Protein AF-A0A7J6FTS5-F1 (afdb_monomer_lite)

Structure (mmCIF, N/CA/C/O backbone):
data_AF-A0A7J6FTS5-F1
#
_entry.id   AF-A0A7J6FTS5-F1
#
loop_
_atom_site.group_PDB
_atom_site.id
_atom_site.type_symbol
_atom_site.label_atom_id
_atom_site.label_alt_id
_atom_site.label_comp_id
_atom_site.label_asym_id
_atom_site.label_entity_id
_atom_site.label_seq_id
_atom_site.pdbx_PDB_ins_code
_atom_site.Cartn_x
_atom_site.Cartn_y
_atom_site.Cartn_z
_atom_site.occupancy
_atom_site.B_iso_or_equiv
_atom_site.auth_seq_id
_atom_site.auth_comp_id
_atom_site.auth_asym_id
_atom_site.auth_atom_id
_atom_site.pdbx_PDB_model_num
ATOM 1 N N . MET A 1 1 ? 2.251 -14.088 25.247 1.00 42.34 1 MET A N 1
ATOM 2 C CA . MET A 1 1 ? 1.883 -14.564 23.901 1.00 42.34 1 MET A CA 1
ATOM 3 C C . MET A 1 1 ? 0.507 -14.001 23.671 1.00 42.34 1 MET A C 1
ATOM 5 O O . MET A 1 1 ? -0.433 -14.510 24.275 1.00 42.34 1 MET A O 1
ATOM 9 N N . ALA A 1 2 ? 0.420 -12.916 22.907 1.00 44.25 2 ALA A N 1
ATOM 10 C CA . ALA A 1 2 ? -0.835 -12.312 22.505 1.00 44.25 2 ALA A CA 1
ATOM 11 C C . ALA A 1 2 ? -1.711 -13.379 21.876 1.00 44.25 2 ALA A C 1
ATOM 13 O O . ALA A 1 2 ? -1.239 -14.217 21.103 1.00 44.25 2 ALA A O 1
ATOM 14 N N . ASP A 1 3 ? -2.988 -13.330 22.223 1.00 44.94 3 ASP A N 1
ATOM 15 C CA . ASP A 1 3 ? -4.001 -14.116 21.556 1.00 44.94 3 ASP A CA 1
ATOM 16 C C . ASP A 1 3 ? -4.023 -13.734 20.061 1.00 44.94 3 ASP A C 1
ATOM 18 O O . ASP 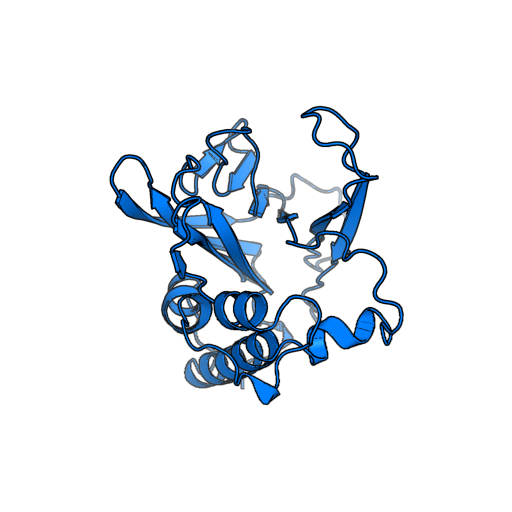A 1 3 ? -4.286 -12.569 19.737 1.00 44.94 3 ASP A O 1
ATOM 22 N N . PRO A 1 4 ? -3.759 -14.677 19.135 1.00 44.53 4 PRO A N 1
ATOM 23 C CA . PRO A 1 4 ? -3.841 -14.429 17.699 1.00 44.53 4 PRO A CA 1
ATOM 24 C C . PRO A 1 4 ? -5.199 -13.869 17.242 1.00 44.53 4 PRO A C 1
ATOM 26 O O . PRO A 1 4 ? -5.258 -13.258 16.177 1.00 44.53 4 PRO A O 1
ATOM 29 N N . SER A 1 5 ? -6.269 -14.041 18.034 1.00 44.97 5 SER A N 1
ATOM 30 C CA . SER A 1 5 ? -7.604 -13.469 17.786 1.00 44.97 5 SER A CA 1
ATOM 31 C C . SER A 1 5 ? -7.651 -11.935 17.896 1.00 44.97 5 SER A C 1
ATOM 33 O O . SER A 1 5 ? -8.562 -11.296 17.373 1.00 44.97 5 SER A O 1
ATOM 35 N N . THR A 1 6 ? -6.644 -11.325 18.531 1.00 53.41 6 THR A N 1
ATOM 36 C CA . THR A 1 6 ? -6.552 -9.872 18.762 1.00 53.41 6 THR A CA 1
ATOM 37 C C . THR A 1 6 ? -5.638 -9.144 17.778 1.00 53.41 6 THR A C 1
ATOM 39 O O . THR A 1 6 ? -5.539 -7.915 17.824 1.00 53.41 6 THR A O 1
ATOM 42 N N . LEU A 1 7 ? -4.980 -9.877 16.870 1.00 59.09 7 LEU A N 1
ATOM 43 C CA . LEU A 1 7 ? -4.100 -9.277 15.872 1.00 59.09 7 LEU A CA 1
ATOM 44 C C . LEU A 1 7 ? -4.920 -8.422 14.893 1.00 59.09 7 LEU A C 1
ATOM 46 O O . LEU A 1 7 ? -5.850 -8.934 14.260 1.00 59.09 7 LEU A O 1
ATOM 50 N N . PRO A 1 8 ? -4.585 -7.130 14.739 1.00 70.75 8 PRO A N 1
ATOM 51 C CA . PRO A 1 8 ? -5.276 -6.274 13.792 1.00 70.75 8 PRO A CA 1
ATOM 52 C C . PRO A 1 8 ? -5.096 -6.800 12.366 1.00 70.75 8 PRO A C 1
ATOM 54 O O . PRO A 1 8 ? -4.046 -7.330 11.992 1.00 70.75 8 PRO A O 1
ATOM 57 N N . PHE A 1 9 ? -6.127 -6.623 11.545 1.00 83.56 9 PHE A N 1
ATOM 58 C CA . PHE A 1 9 ? -6.002 -6.837 10.111 1.00 83.56 9 PHE A CA 1
ATOM 59 C C . PHE A 1 9 ? -5.056 -5.776 9.547 1.00 83.56 9 PHE A C 1
ATOM 61 O O . PHE A 1 9 ? -5.325 -4.585 9.691 1.00 83.56 9 PHE A O 1
ATOM 68 N N . PHE A 1 10 ? -3.984 -6.205 8.882 1.00 85.06 10 PHE A N 1
ATOM 69 C CA . PHE A 1 10 ? -3.090 -5.317 8.146 1.00 85.06 10 PHE A CA 1
ATOM 70 C C . PHE A 1 10 ? -3.238 -5.521 6.643 1.00 85.06 10 PHE A C 1
ATOM 72 O O . PHE A 1 10 ? -3.190 -6.646 6.144 1.00 85.06 10 PHE A O 1
ATOM 79 N N . LEU A 1 11 ? -3.324 -4.413 5.915 1.00 90.19 11 LEU A N 1
ATOM 80 C CA . LEU A 1 11 ? -3.162 -4.374 4.473 1.00 90.19 11 LEU A CA 1
ATOM 81 C C . LEU A 1 11 ? -2.015 -3.432 4.126 1.00 90.19 11 LEU A C 1
ATOM 83 O O . LEU A 1 11 ? -2.041 -2.249 4.464 1.00 90.19 11 LEU A O 1
ATOM 87 N N . LEU A 1 12 ? -1.012 -3.981 3.447 1.00 91.25 12 LEU A N 1
ATOM 88 C CA . LEU A 1 12 ? 0.168 -3.258 2.992 1.00 91.25 12 LEU A CA 1
ATOM 89 C C . LEU A 1 12 ? 0.135 -3.175 1.471 1.00 91.25 12 LEU A C 1
ATOM 91 O O . LEU A 1 12 ? -0.089 -4.188 0.804 1.00 91.25 12 LEU A O 1
ATOM 95 N N . LEU A 1 13 ? 0.358 -1.986 0.917 1.00 93.00 13 LEU A N 1
ATOM 96 C CA . LEU A 1 13 ? 0.318 -1.791 -0.527 1.00 93.00 13 LEU A CA 1
ATOM 97 C C . LEU A 1 13 ? 1.351 -0.763 -0.977 1.00 93.00 13 LEU A C 1
ATOM 99 O O . LEU A 1 13 ? 1.328 0.382 -0.535 1.00 93.00 13 LEU A O 1
ATOM 103 N N . ASN A 1 14 ? 2.195 -1.174 -1.923 1.00 92.56 14 ASN A N 1
ATOM 104 C CA . ASN A 1 14 ? 2.998 -0.259 -2.722 1.00 92.56 14 ASN A CA 1
ATOM 105 C C . ASN A 1 14 ? 2.300 -0.016 -4.059 1.00 92.56 14 ASN A C 1
ATOM 107 O O . ASN A 1 14 ? 1.985 -0.958 -4.792 1.00 92.56 14 ASN A O 1
ATOM 111 N N . ARG A 1 15 ? 2.077 1.255 -4.389 1.00 93.44 15 ARG A N 1
ATOM 112 C CA . ARG A 1 15 ? 1.697 1.680 -5.733 1.00 93.44 15 ARG A CA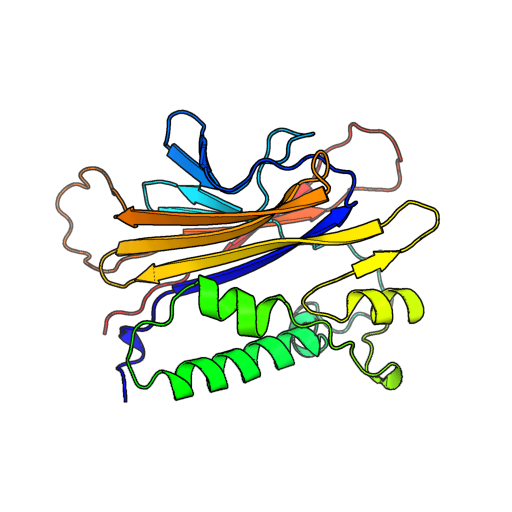 1
ATOM 113 C C . ARG A 1 15 ? 2.954 2.014 -6.519 1.00 93.44 15 ARG A C 1
ATOM 115 O O . ARG A 1 15 ? 3.541 3.078 -6.321 1.00 93.44 15 ARG A O 1
ATOM 122 N N . ASP A 1 16 ? 3.304 1.135 -7.447 1.00 90.56 16 ASP A N 1
ATOM 123 C CA . ASP A 1 16 ? 4.370 1.375 -8.417 1.00 90.56 16 ASP A CA 1
ATOM 124 C C . ASP A 1 16 ? 3.817 2.089 -9.655 1.00 90.56 16 ASP A C 1
ATOM 126 O O . ASP A 1 16 ? 2.862 1.612 -10.270 1.00 90.56 16 ASP A O 1
ATOM 130 N N . GLU A 1 17 ? 4.400 3.232 -10.012 1.00 91.19 17 GLU A N 1
ATOM 131 C CA . GLU A 1 17 ? 3.964 4.078 -11.125 1.00 91.19 17 GLU A CA 1
ATOM 132 C C . GLU A 1 17 ? 5.079 5.057 -11.548 1.00 91.19 17 GLU A C 1
ATOM 134 O O . GLU A 1 17 ? 6.087 5.228 -10.858 1.00 91.19 17 GLU A O 1
ATOM 139 N N . TYR A 1 18 ? 4.917 5.734 -12.683 1.00 91.62 18 TYR A N 1
ATOM 140 C CA . TYR A 1 18 ? 5.802 6.828 -13.077 1.00 91.62 18 TYR A CA 1
ATOM 141 C C . TYR A 1 18 ? 5.822 7.971 -12.047 1.00 91.62 18 TYR A C 1
ATOM 143 O O . TYR A 1 18 ? 4.787 8.485 -11.608 1.00 91.62 18 TYR A O 1
ATOM 151 N N . HIS A 1 19 ? 7.028 8.442 -11.722 1.00 92.19 19 HIS A N 1
ATOM 152 C CA . HIS A 1 19 ? 7.262 9.565 -10.807 1.00 92.19 19 HIS A CA 1
ATOM 153 C C . HIS A 1 19 ? 6.772 10.909 -11.358 1.00 92.19 19 HIS A C 1
ATOM 155 O O . HIS A 1 19 ? 6.731 11.886 -10.622 1.00 92.19 19 HIS A O 1
ATOM 161 N N . THR A 1 20 ? 6.340 10.974 -12.611 1.00 92.81 20 THR A N 1
ATOM 162 C CA . THR A 1 20 ? 5.697 12.158 -13.189 1.00 92.81 20 THR A CA 1
ATOM 163 C C . THR A 1 20 ? 4.179 12.159 -13.026 1.00 92.81 20 THR A C 1
ATOM 165 O O . THR A 1 20 ? 3.560 13.193 -13.249 1.00 92.81 20 THR A O 1
ATOM 168 N N . ARG A 1 21 ? 3.549 11.032 -12.656 1.00 93.19 21 ARG A N 1
ATOM 169 C CA . ARG A 1 21 ? 2.086 10.951 -12.558 1.00 93.19 21 ARG A CA 1
ATOM 170 C C . ARG A 1 21 ? 1.579 11.681 -11.306 1.00 93.19 21 ARG A C 1
ATOM 172 O O . ARG A 1 21 ? 1.861 11.191 -10.217 1.00 93.19 21 ARG A O 1
ATOM 179 N N . PRO A 1 22 ? 0.780 12.756 -11.418 1.00 93.38 22 PRO A N 1
ATOM 180 C CA . PRO A 1 22 ? 0.309 13.516 -10.260 1.00 93.38 22 PRO A CA 1
ATOM 181 C C . PRO A 1 22 ? -0.403 12.643 -9.222 1.00 93.38 22 PRO A C 1
ATOM 183 O O . PRO A 1 22 ? -1.088 11.673 -9.556 1.00 93.38 22 PRO A O 1
ATOM 186 N N . THR A 1 23 ? -0.210 12.945 -7.941 1.00 92.94 23 THR A N 1
ATOM 187 C CA . THR A 1 23 ? -0.771 12.170 -6.828 1.00 92.94 23 THR A CA 1
ATOM 188 C C . THR A 1 23 ? -1.091 13.100 -5.671 1.00 92.94 23 THR A C 1
ATOM 190 O O . THR A 1 23 ? -0.211 13.811 -5.199 1.00 92.94 23 THR A O 1
ATOM 193 N N . GLU A 1 24 ? -2.337 13.070 -5.213 1.00 95.31 24 GLU A N 1
ATOM 194 C CA . GLU A 1 24 ? -2.767 13.766 -4.005 1.00 95.31 24 GLU A CA 1
ATOM 195 C C . GLU A 1 24 ? -2.601 12.821 -2.796 1.00 95.31 24 GLU A C 1
ATOM 197 O O . GLU A 1 24 ? -2.914 11.625 -2.911 1.00 95.31 24 GLU A O 1
ATOM 202 N N . PRO A 1 25 ? -2.108 13.323 -1.648 1.00 96.62 25 PRO A N 1
ATOM 203 C CA . PRO A 1 25 ? -1.858 12.504 -0.466 1.00 96.62 25 PRO A CA 1
ATOM 204 C C . PRO A 1 25 ? -3.160 12.013 0.179 1.00 96.62 25 PRO A C 1
ATOM 206 O O . PRO A 1 25 ? -4.230 12.581 -0.036 1.00 96.62 25 PRO A O 1
ATOM 209 N N . LEU A 1 26 ? -3.047 10.988 1.027 1.00 97.94 26 LEU A N 1
ATOM 210 C CA . LEU A 1 26 ? -4.131 10.458 1.853 1.00 97.94 26 LEU A CA 1
ATOM 211 C C . LEU A 1 26 ? -4.982 11.554 2.514 1.00 97.94 26 LEU A C 1
ATOM 213 O O . LEU A 1 26 ? -4.514 12.304 3.377 1.00 97.94 26 LEU A O 1
ATOM 217 N N . ALA A 1 27 ? -6.259 11.585 2.143 1.00 97.75 27 ALA A N 1
ATOM 218 C CA . ALA A 1 27 ? -7.260 12.490 2.687 1.00 97.75 27 ALA A CA 1
ATOM 219 C C . ALA A 1 27 ? -8.660 11.870 2.588 1.00 97.75 27 ALA A C 1
ATOM 221 O O . ALA A 1 27 ? -8.865 10.870 1.895 1.00 97.75 27 ALA A O 1
ATOM 222 N N . TRP A 1 28 ? -9.621 12.481 3.279 1.00 97.56 28 TRP A N 1
ATOM 223 C CA . TRP A 1 28 ? -11.039 12.228 3.050 1.00 97.56 28 TRP A CA 1
ATOM 224 C C . TRP A 1 28 ? -11.502 12.987 1.804 1.00 97.56 28 TRP A C 1
ATOM 226 O O . TRP A 1 28 ? -11.181 14.161 1.626 1.00 97.56 28 TRP A O 1
ATOM 236 N N . TRP A 1 29 ? -12.244 12.312 0.933 1.00 94.81 29 TRP A N 1
ATOM 237 C CA . TRP A 1 29 ? -12.850 12.903 -0.257 1.00 94.81 29 TRP A CA 1
ATOM 238 C C . TRP A 1 29 ? -14.179 12.210 -0.578 1.00 94.81 29 TRP A C 1
ATOM 240 O O . TRP A 1 29 ? -14.598 11.286 0.121 1.00 94.81 29 TRP A O 1
ATOM 250 N N . ASN A 1 30 ? -14.880 12.703 -1.607 1.00 91.38 30 ASN A N 1
ATOM 251 C CA . ASN A 1 30 ? -16.234 12.262 -1.959 1.00 91.38 30 ASN A CA 1
ATOM 252 C C . ASN A 1 30 ? -17.217 12.389 -0.773 1.00 91.38 30 ASN A C 1
ATOM 254 O O . ASN A 1 30 ? -17.804 11.406 -0.337 1.00 91.38 30 ASN A O 1
ATOM 258 N N . GLY A 1 31 ? -17.348 13.598 -0.213 1.00 90.56 31 GLY A N 1
ATOM 259 C CA . GLY A 1 31 ? -18.260 13.858 0.912 1.00 90.56 31 GLY A CA 1
ATOM 260 C C . GLY A 1 31 ? -17.826 13.228 2.241 1.00 90.56 31 GLY A C 1
ATOM 261 O O . GLY A 1 31 ? -18.678 12.845 3.032 1.00 90.56 31 GLY A O 1
ATOM 262 N N . ASP A 1 32 ? -16.516 13.100 2.473 1.00 90.88 32 ASP A N 1
ATOM 263 C CA . ASP A 1 32 ? -15.913 12.475 3.663 1.00 90.88 32 ASP A CA 1
ATOM 264 C C . ASP A 1 32 ? -16.255 10.991 3.881 1.00 90.88 32 ASP A C 1
ATOM 266 O O . ASP A 1 32 ? -16.120 10.456 4.991 1.00 90.88 32 ASP A O 1
ATOM 270 N N . GLU A 1 33 ? -16.652 10.308 2.807 1.00 91.69 33 GLU A N 1
ATOM 271 C CA . GLU A 1 33 ? -16.995 8.887 2.825 1.00 91.69 33 GLU A CA 1
ATOM 272 C C . GLU A 1 33 ? -15.801 7.983 2.521 1.00 91.69 33 GLU A C 1
ATOM 274 O O . GLU A 1 33 ? -15.747 6.862 3.033 1.00 91.69 33 GLU A O 1
ATOM 279 N N . ILE A 1 34 ? -14.853 8.457 1.703 1.00 94.62 34 ILE A N 1
ATOM 280 C CA . ILE A 1 34 ? -13.724 7.674 1.192 1.00 94.62 34 ILE A CA 1
ATOM 281 C C . ILE A 1 34 ? -12.417 8.266 1.711 1.00 94.62 34 ILE A C 1
ATOM 283 O O . ILE A 1 34 ? -12.116 9.432 1.463 1.00 94.62 34 ILE A O 1
ATOM 287 N N . LEU A 1 35 ? -11.624 7.443 2.393 1.00 98.19 35 LEU A N 1
ATOM 288 C CA . LEU A 1 35 ? -10.259 7.753 2.797 1.00 98.19 35 LEU A CA 1
ATOM 289 C C . LEU A 1 35 ? -9.284 6.982 1.912 1.00 98.19 35 LEU A C 1
ATOM 291 O O . LEU A 1 35 ? -9.325 5.755 1.872 1.00 98.19 35 LEU A O 1
ATOM 295 N N . GLY A 1 36 ? -8.390 7.687 1.231 1.00 97.50 36 GLY A N 1
ATOM 296 C CA . GLY A 1 36 ? -7.343 7.090 0.402 1.00 97.50 36 GLY A CA 1
ATOM 297 C C . GLY A 1 36 ? -6.543 8.167 -0.318 1.00 97.50 36 GLY A C 1
ATOM 298 O O . GLY A 1 36 ? -7.029 9.289 -0.466 1.00 97.50 36 GLY A O 1
ATO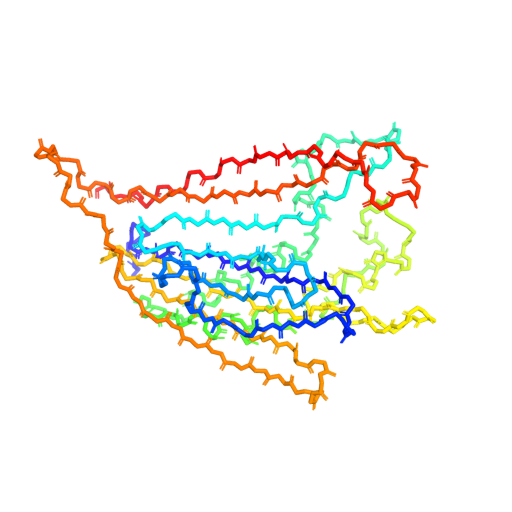M 299 N N . GLY A 1 37 ? -5.337 7.839 -0.778 1.00 96.38 37 GLY A N 1
ATOM 300 C CA . GLY A 1 37 ? -4.627 8.696 -1.725 1.00 96.38 37 GLY A CA 1
ATOM 301 C C . GLY A 1 37 ? -5.372 8.751 -3.062 1.00 96.38 37 GLY A C 1
ATOM 302 O O . GLY A 1 37 ? -6.100 7.815 -3.421 1.00 96.38 37 GLY A O 1
ATOM 303 N N . LYS A 1 38 ? -5.225 9.852 -3.800 1.00 95.50 38 LYS A N 1
ATOM 304 C CA . LYS A 1 38 ? -6.000 10.102 -5.021 1.00 95.50 38 LYS A CA 1
ATOM 305 C C . LYS A 1 38 ? -5.088 10.321 -6.222 1.00 95.50 38 LYS A C 1
ATOM 307 O O . LYS A 1 38 ? -4.080 11.020 -6.167 1.00 95.50 38 LYS A O 1
ATOM 312 N N . ASP A 1 39 ? -5.424 9.663 -7.324 1.00 93.94 39 ASP A N 1
ATOM 313 C CA . ASP A 1 39 ? -4.730 9.801 -8.597 1.00 93.94 39 ASP A CA 1
ATOM 314 C C . ASP A 1 39 ? -5.062 11.166 -9.200 1.00 93.94 39 ASP A C 1
ATOM 316 O O . ASP A 1 39 ? -6.194 11.394 -9.629 1.00 93.94 39 ASP A O 1
ATOM 320 N N . GLY A 1 40 ? -4.074 12.059 -9.252 1.00 91.81 40 GLY A N 1
ATOM 321 C CA . GLY A 1 40 ? -4.272 13.423 -9.738 1.00 91.81 40 GLY A CA 1
ATOM 322 C C . GLY A 1 40 ? -4.528 13.505 -11.246 1.00 91.81 40 GLY A C 1
ATOM 323 O O . GLY A 1 40 ? -4.950 14.549 -11.729 1.00 91.81 40 GLY A O 1
ATOM 324 N N . LEU A 1 41 ? -4.304 12.418 -12.000 1.00 90.38 41 LEU A N 1
ATOM 325 C CA . LEU A 1 41 ? -4.596 12.380 -13.435 1.00 90.38 41 LEU A CA 1
ATOM 326 C C . LEU A 1 41 ? -5.996 11.828 -13.736 1.00 90.38 41 LEU A C 1
ATOM 328 O O . LEU A 1 41 ? -6.741 12.428 -14.503 1.00 90.38 41 LEU A O 1
ATOM 332 N N . ALA A 1 42 ? -6.341 10.665 -13.173 1.00 89.94 42 ALA A N 1
ATOM 333 C CA . ALA A 1 42 ? -7.584 9.954 -13.503 1.00 89.94 42 ALA A CA 1
ATOM 334 C C . ALA A 1 42 ? -8.706 10.123 -12.460 1.00 89.94 42 ALA A C 1
ATOM 336 O O . ALA A 1 42 ? -9.828 9.685 -12.702 1.00 89.94 42 ALA A O 1
ATOM 337 N N . GLY A 1 43 ? -8.420 10.717 -11.298 1.00 90.69 43 GLY A N 1
ATOM 338 C CA . GLY A 1 43 ? -9.404 10.981 -10.242 1.00 90.69 43 GLY A CA 1
ATOM 339 C C . GLY A 1 43 ? -9.828 9.764 -9.408 1.00 90.69 43 GLY A C 1
ATOM 340 O O . GLY A 1 43 ? -10.760 9.878 -8.617 1.00 90.69 43 GLY A O 1
ATOM 341 N N . GLY A 1 44 ? -9.175 8.609 -9.576 1.00 92.12 44 GLY A N 1
ATOM 342 C CA . GLY A 1 44 ? -9.430 7.381 -8.810 1.00 92.12 44 GLY A CA 1
ATOM 343 C C . GLY A 1 44 ? -8.481 7.184 -7.623 1.00 92.12 44 GLY A C 1
ATOM 344 O O . GLY A 1 44 ? -7.733 8.081 -7.248 1.00 92.12 44 GLY A O 1
ATOM 345 N N . THR A 1 45 ? -8.469 5.978 -7.055 1.00 93.75 45 THR A N 1
ATOM 346 C CA . THR A 1 45 ? -7.568 5.588 -5.956 1.00 93.75 45 THR A CA 1
ATOM 347 C C . THR A 1 45 ? -7.028 4.175 -6.157 1.00 93.75 45 THR A C 1
ATOM 349 O O . THR A 1 45 ? -7.648 3.350 -6.829 1.00 93.75 45 THR A O 1
ATOM 352 N N . TRP A 1 46 ? -5.855 3.899 -5.591 1.00 93.69 46 TRP A N 1
ATOM 353 C CA . TRP A 1 46 ? -5.240 2.568 -5.566 1.00 93.69 46 TRP A CA 1
ATOM 354 C C . TRP A 1 46 ? -5.542 1.793 -4.286 1.00 93.69 46 TRP A C 1
ATOM 356 O O . TRP A 1 46 ? -5.457 0.568 -4.301 1.00 93.69 46 TRP A O 1
ATOM 366 N N . LEU A 1 47 ? -5.877 2.488 -3.200 1.00 95.12 47 LEU A N 1
ATOM 367 C CA . LEU A 1 47 ? -6.275 1.915 -1.923 1.00 95.12 47 LEU A CA 1
ATOM 368 C C . LEU A 1 47 ? -7.180 2.906 -1.205 1.00 95.12 47 LEU A C 1
ATOM 370 O O . LEU A 1 47 ? -6.783 4.040 -0.943 1.00 95.12 47 LEU A O 1
ATOM 374 N N . ALA A 1 48 ? -8.363 2.438 -0.835 1.00 95.06 48 ALA A N 1
ATOM 375 C CA . ALA A 1 48 ? -9.315 3.209 -0.070 1.00 95.06 48 ALA A CA 1
ATOM 376 C C . ALA A 1 48 ? -9.965 2.398 1.045 1.00 95.06 48 ALA A C 1
ATOM 378 O O . ALA A 1 48 ? -10.162 1.186 0.934 1.00 95.06 48 ALA A O 1
ATOM 379 N N . CYS A 1 49 ? -10.354 3.117 2.092 1.00 95.44 49 CYS A N 1
ATOM 380 C CA . CYS A 1 49 ? -11.201 2.643 3.169 1.00 95.44 49 CYS A CA 1
ATOM 381 C C . CYS A 1 49 ? -12.384 3.595 3.336 1.00 95.44 49 CYS A C 1
ATOM 383 O O . CYS A 1 49 ? -12.206 4.807 3.444 1.00 95.44 49 CYS A O 1
ATOM 385 N N . ALA A 1 50 ? -13.591 3.047 3.334 1.00 94.50 50 ALA A N 1
ATOM 386 C CA . ALA A 1 50 ? -14.801 3.803 3.597 1.00 94.50 50 ALA A CA 1
ATOM 387 C C . ALA A 1 50 ? -15.088 3.886 5.103 1.00 94.50 50 ALA A C 1
ATOM 389 O O . ALA A 1 50 ? -14.661 3.029 5.883 1.00 94.50 50 ALA A O 1
ATOM 390 N N . ARG A 1 51 ? -15.886 4.881 5.509 1.00 92.94 51 ARG A N 1
ATOM 391 C CA . ARG A 1 51 ? -16.341 5.066 6.904 1.00 92.94 51 ARG A CA 1
ATOM 392 C C . ARG A 1 51 ? -16.987 3.823 7.516 1.00 92.94 51 ARG A C 1
ATOM 394 O O . ARG A 1 51 ? -16.868 3.609 8.715 1.00 92.94 51 ARG A O 1
ATOM 401 N N . ASP A 1 52 ? -17.663 3.016 6.707 1.00 89.81 52 ASP A N 1
ATOM 402 C CA . ASP A 1 52 ? -18.354 1.796 7.135 1.00 89.81 52 ASP A CA 1
ATOM 403 C C . ASP A 1 52 ? -17.468 0.535 7.102 1.00 89.81 52 ASP A C 1
ATOM 405 O O . ASP A 1 52 ? -17.953 -0.584 7.299 1.00 89.81 52 ASP A O 1
ATOM 409 N N . GLY A 1 53 ? -16.162 0.711 6.874 1.00 87.75 53 GLY A N 1
ATOM 410 C CA . GLY A 1 53 ? -15.160 -0.347 6.933 1.00 87.75 53 GLY A CA 1
ATOM 411 C C . GLY A 1 53 ? -14.973 -1.128 5.634 1.00 87.75 53 GLY A C 1
ATOM 412 O O . GLY A 1 53 ? -14.237 -2.117 5.631 1.00 87.75 53 GLY A O 1
ATOM 413 N N . LYS A 1 54 ? -15.618 -0.734 4.526 1.00 89.62 54 LYS A N 1
ATOM 414 C CA . LYS A 1 54 ? -15.317 -1.323 3.210 1.00 89.62 54 LYS A CA 1
ATOM 415 C C . LYS A 1 54 ? -13.924 -0.895 2.757 1.00 89.62 54 LYS A C 1
ATOM 417 O O . LYS A 1 54 ? -13.617 0.293 2.740 1.00 89.62 54 LYS A O 1
ATOM 422 N N . ILE A 1 55 ? -13.100 -1.855 2.347 1.00 91.88 55 ILE A N 1
ATOM 423 C CA . ILE A 1 55 ? -11.753 -1.602 1.827 1.00 91.88 55 ILE A CA 1
ATOM 424 C C . ILE A 1 55 ? -11.718 -2.018 0.359 1.00 91.88 55 ILE A C 1
ATOM 426 O O . ILE A 1 55 ? -12.190 -3.098 0.008 1.00 91.88 55 ILE A O 1
ATOM 430 N N . ALA A 1 56 ? -11.146 -1.187 -0.505 1.00 89.88 56 ALA A N 1
ATOM 431 C CA . ALA A 1 56 ? -10.941 -1.504 -1.915 1.00 89.88 56 ALA A CA 1
ATOM 432 C C . ALA A 1 56 ? -9.519 -1.139 -2.329 1.00 89.88 56 ALA A C 1
ATOM 434 O O . ALA A 1 56 ? -9.017 -0.085 -1.948 1.00 89.88 56 ALA A O 1
ATOM 435 N N . PHE A 1 57 ? -8.869 -2.002 -3.104 1.00 90.12 57 PHE A N 1
ATOM 436 C CA . PHE A 1 57 ? -7.503 -1.775 -3.554 1.00 90.12 57 PHE A CA 1
ATOM 437 C C . PHE A 1 57 ? -7.230 -2.383 -4.923 1.00 90.12 57 PHE A C 1
ATOM 439 O O . PHE A 1 57 ? -7.831 -3.384 -5.315 1.00 90.12 57 PHE A O 1
ATOM 446 N N . LEU A 1 58 ? -6.301 -1.776 -5.654 1.00 86.38 58 LEU A N 1
ATOM 447 C CA . LEU A 1 58 ? -5.875 -2.246 -6.963 1.00 86.38 58 LEU A CA 1
ATOM 448 C C . LEU A 1 58 ? -4.729 -3.247 -6.829 1.00 86.38 58 LEU A C 1
ATOM 450 O O . LEU A 1 58 ? -3.785 -3.049 -6.066 1.00 86.38 58 LEU A O 1
ATOM 454 N N . THR A 1 59 ? -4.790 -4.309 -7.625 1.00 74.12 59 THR A N 1
ATOM 455 C CA . THR A 1 59 ? -3.682 -5.254 -7.788 1.00 74.12 59 THR A CA 1
ATOM 456 C C . THR A 1 59 ? -3.008 -5.020 -9.134 1.00 74.12 59 THR A C 1
ATOM 458 O O . THR A 1 59 ? -3.676 -4.869 -10.155 1.00 74.12 59 THR A O 1
ATOM 461 N N . ASN A 1 60 ? -1.674 -5.039 -9.166 1.00 63.41 60 ASN A N 1
ATOM 462 C CA . ASN A 1 60 ? -0.882 -4.857 -10.391 1.00 63.41 60 ASN A CA 1
ATOM 463 C C . ASN A 1 60 ? -0.904 -6.087 -11.326 1.00 63.41 60 ASN A C 1
ATOM 465 O O . ASN A 1 60 ? 0.068 -6.369 -12.029 1.00 63.41 60 ASN A O 1
ATOM 469 N N . VAL A 1 61 ? -2.006 -6.841 -11.352 1.00 55.94 61 VAL A N 1
ATOM 470 C CA . VAL A 1 61 ? -2.176 -7.984 -12.251 1.00 55.94 61 VAL A CA 1
ATOM 471 C C . VAL A 1 61 ? -2.466 -7.456 -13.650 1.00 55.94 61 VAL A C 1
ATOM 473 O O . VAL A 1 61 ? -3.611 -7.227 -14.016 1.00 55.94 61 VAL A O 1
ATOM 476 N N . ARG A 1 62 ? -1.410 -7.272 -14.443 1.00 53.59 62 ARG A N 1
ATOM 477 C CA . ARG A 1 62 ? -1.516 -7.170 -15.901 1.00 53.59 62 ARG A CA 1
ATOM 478 C C . ARG A 1 62 ? -1.536 -8.593 -16.443 1.00 53.59 62 ARG A C 1
ATOM 480 O O . ARG A 1 62 ? -0.718 -9.413 -16.028 1.00 53.59 62 ARG A O 1
ATOM 487 N N . GLU A 1 63 ? -2.493 -8.904 -17.311 1.00 47.00 63 GLU A N 1
ATOM 488 C CA . GLU A 1 63 ? -2.593 -10.223 -17.932 1.00 47.00 63 GLU A CA 1
ATOM 489 C C . GLU A 1 63 ? -1.269 -10.528 -18.651 1.00 47.00 63 GLU A C 1
ATOM 491 O O . GLU A 1 63 ? -0.922 -9.895 -19.647 1.00 47.00 63 GLU A O 1
ATOM 496 N N . LEU A 1 64 ? -0.479 -11.442 -18.078 1.00 49.00 64 LEU A N 1
ATOM 497 C CA . LEU A 1 64 ? 0.711 -11.971 -18.727 1.00 49.00 64 LEU A CA 1
ATOM 498 C C . LEU A 1 64 ? 0.217 -12.692 -19.974 1.00 49.00 64 LEU A C 1
ATOM 500 O O . LEU A 1 64 ? -0.510 -13.682 -19.865 1.00 49.00 64 LEU A O 1
ATOM 504 N N . THR A 1 65 ? 0.575 -12.166 -21.144 1.00 44.25 65 THR A N 1
ATOM 505 C CA . THR A 1 65 ? 0.375 -12.845 -22.420 1.00 44.25 65 THR A CA 1
ATOM 506 C C . THR A 1 65 ? 0.793 -14.301 -22.256 1.00 44.25 65 THR A C 1
ATOM 508 O O . THR A 1 65 ? 1.885 -14.583 -21.765 1.00 44.25 65 THR A O 1
ATOM 511 N N . SER A 1 66 ? -0.141 -15.198 -22.578 1.00 44.56 66 SER A N 1
ATOM 512 C CA . SER A 1 66 ? -0.092 -16.653 -22.405 1.00 44.56 66 SER A CA 1
ATOM 513 C C . SER A 1 66 ? 1.332 -17.213 -22.326 1.00 44.56 66 SER A C 1
ATOM 515 O O . SER A 1 66 ? 1.956 -17.479 -23.353 1.00 44.56 66 SER A O 1
ATOM 517 N N . LEU A 1 67 ? 1.849 -17.403 -21.109 1.00 48.78 67 LEU A N 1
ATOM 518 C CA . LEU A 1 67 ? 3.086 -18.151 -20.917 1.00 48.78 67 LEU A CA 1
ATOM 519 C C . LEU A 1 67 ? 2.776 -19.613 -21.274 1.00 48.78 67 LEU A C 1
ATOM 521 O O . LEU A 1 67 ? 1.963 -20.224 -20.575 1.00 48.78 67 LEU A O 1
ATOM 525 N N . PRO A 1 68 ? 3.411 -20.212 -22.303 1.00 44.94 68 PRO A N 1
ATOM 526 C CA . PRO A 1 68 ? 3.112 -21.580 -22.755 1.00 44.94 68 PRO A CA 1
ATOM 527 C C . PRO A 1 68 ? 3.383 -22.670 -21.700 1.00 44.94 68 PRO A C 1
ATOM 529 O O . PRO A 1 68 ? 3.139 -23.848 -21.936 1.00 44.94 68 PRO A O 1
ATOM 532 N N . GLN A 1 69 ? 3.918 -22.282 -20.541 1.00 47.78 69 GLN A N 1
ATOM 533 C CA . GLN A 1 69 ? 4.418 -23.152 -19.483 1.00 47.78 69 GLN A CA 1
ATOM 534 C C . GLN A 1 69 ? 4.006 -22.687 -18.075 1.00 47.78 69 GLN A C 1
ATOM 536 O O . GLN A 1 69 ? 4.695 -22.992 -17.099 1.00 47.78 69 GLN A O 1
ATOM 541 N N . SER A 1 70 ? 2.908 -21.934 -17.917 1.00 44.34 70 SER A N 1
ATOM 542 C CA . SER A 1 70 ? 2.484 -21.544 -16.568 1.00 44.34 70 SER A CA 1
ATOM 543 C C . SER A 1 70 ? 1.993 -22.768 -15.782 1.00 44.34 70 SER A C 1
ATOM 545 O O . SER A 1 70 ? 0.835 -23.176 -15.895 1.00 44.34 70 SER A O 1
ATOM 547 N N . LYS A 1 71 ? 2.870 -23.322 -14.932 1.00 52.12 71 LYS A N 1
ATOM 548 C CA . LYS A 1 71 ? 2.447 -23.994 -13.697 1.00 52.12 71 LYS A CA 1
ATOM 549 C C . LYS A 1 71 ? 1.454 -23.074 -12.977 1.00 52.12 71 LYS A C 1
ATOM 551 O O . LYS A 1 71 ? 1.535 -21.853 -13.119 1.00 52.12 71 LYS A O 1
ATOM 556 N N . THR A 1 72 ? 0.453 -23.678 -12.345 1.00 54.19 72 THR A N 1
ATOM 557 C CA . THR A 1 72 ? -0.834 -23.054 -12.002 1.00 54.19 72 THR A CA 1
ATOM 558 C C . THR A 1 72 ? -0.704 -21.645 -11.404 1.00 54.19 72 THR A C 1
ATOM 560 O O . THR A 1 72 ? 0.243 -21.353 -10.680 1.00 54.19 72 THR A O 1
ATOM 563 N N . ARG A 1 73 ? -1.684 -20.763 -11.655 1.00 57.72 73 ARG A N 1
ATOM 564 C CA . ARG A 1 73 ? -1.739 -19.399 -11.078 1.00 57.72 73 ARG A CA 1
ATOM 565 C C . ARG A 1 73 ? -1.516 -19.360 -9.553 1.00 57.72 73 ARG A C 1
ATOM 567 O O . ARG A 1 73 ? -1.064 -18.338 -9.047 1.00 57.72 73 ARG A O 1
ATOM 574 N N . GLY A 1 74 ? -1.806 -20.454 -8.843 1.00 56.44 74 GLY A N 1
ATOM 575 C CA . GLY A 1 74 ? -1.574 -20.607 -7.405 1.00 56.44 74 GLY A CA 1
ATOM 576 C C . GLY A 1 74 ? -0.100 -20.666 -6.986 1.00 56.44 74 GLY A C 1
ATOM 577 O O . GLY A 1 74 ? 0.199 -20.348 -5.842 1.00 56.44 74 GLY A O 1
ATOM 578 N N . ASP A 1 75 ? 0.827 -20.979 -7.896 1.00 62.56 75 ASP A N 1
ATOM 579 C CA . ASP A 1 75 ? 2.267 -20.987 -7.596 1.00 62.56 75 ASP A CA 1
ATOM 580 C C . ASP A 1 75 ? 2.869 -19.578 -7.599 1.00 62.56 75 ASP A C 1
ATOM 582 O O . ASP A 1 75 ? 3.985 -19.380 -7.124 1.00 62.56 75 ASP A O 1
ATOM 586 N N . LEU A 1 76 ? 2.159 -18.581 -8.143 1.00 62.72 76 LEU A N 1
ATOM 587 C CA . LEU A 1 76 ? 2.687 -17.228 -8.296 1.00 62.72 76 LEU A CA 1
ATOM 588 C C . LEU A 1 76 ? 3.164 -16.637 -6.958 1.00 62.72 76 LEU A C 1
ATOM 590 O O . LEU A 1 76 ? 4.339 -16.282 -6.897 1.00 62.72 76 LEU A O 1
ATOM 594 N N . PRO A 1 77 ? 2.367 -16.606 -5.868 1.00 61.34 77 PRO A N 1
ATOM 595 C CA . PRO A 1 77 ? 2.837 -16.094 -4.577 1.00 61.34 77 PRO A CA 1
ATOM 596 C C . PRO A 1 77 ? 4.076 -16.822 -4.039 1.00 61.34 77 PRO A C 1
ATOM 598 O O . PRO A 1 77 ? 4.924 -16.200 -3.408 1.00 61.34 77 PRO A O 1
ATOM 601 N N . LEU A 1 78 ? 4.213 -18.121 -4.326 1.00 62.16 78 LEU A N 1
ATOM 602 C CA . LEU A 1 78 ? 5.342 -18.940 -3.876 1.00 62.16 78 LEU A CA 1
ATOM 603 C C . LEU A 1 78 ? 6.630 -18.667 -4.663 1.00 62.16 78 LEU A C 1
ATOM 605 O O . LEU A 1 78 ? 7.715 -18.975 -4.182 1.00 62.16 78 LEU A O 1
ATOM 609 N N . ARG A 1 79 ? 6.525 -18.094 -5.866 1.00 66.44 79 ARG A N 1
ATOM 610 C CA . ARG A 1 79 ? 7.665 -17.785 -6.745 1.00 66.44 79 ARG A CA 1
ATOM 611 C C . ARG A 1 79 ? 8.174 -16.352 -6.602 1.00 66.44 79 ARG A C 1
ATOM 613 O O . ARG A 1 79 ? 9.215 -16.030 -7.165 1.00 66.44 79 ARG A O 1
ATOM 620 N N . PHE A 1 80 ? 7.465 -15.494 -5.869 1.00 72.69 80 PHE A N 1
ATOM 621 C CA . PHE A 1 80 ? 7.907 -14.129 -5.598 1.00 72.69 80 PHE A CA 1
ATOM 622 C C . PHE A 1 80 ? 8.665 -14.071 -4.270 1.00 72.69 80 PHE A C 1
ATOM 624 O O . PHE A 1 80 ? 8.069 -13.922 -3.204 1.00 72.69 80 PHE A O 1
ATOM 631 N N . LEU A 1 81 ? 9.996 -14.140 -4.341 1.00 78.62 81 LEU A N 1
ATOM 632 C CA . LEU A 1 81 ? 10.876 -14.078 -3.169 1.00 78.62 81 LEU A CA 1
ATOM 633 C C . LEU A 1 81 ? 10.670 -12.805 -2.342 1.00 78.62 81 LEU A C 1
ATOM 635 O O . LEU A 1 81 ? 10.705 -12.860 -1.115 1.00 78.62 81 LEU A O 1
ATOM 639 N N . LYS A 1 82 ? 10.366 -11.669 -2.981 1.00 82.56 82 LYS A N 1
ATOM 640 C CA . LYS A 1 82 ? 10.019 -10.440 -2.253 1.00 82.56 82 LYS A CA 1
ATOM 641 C C . LYS A 1 82 ? 8.798 -10.571 -1.340 1.00 82.56 82 LYS A C 1
ATOM 643 O O . LYS A 1 82 ? 8.777 -9.955 -0.280 1.00 82.56 82 LYS A O 1
ATOM 648 N N . ALA A 1 83 ? 7.805 -11.380 -1.718 1.00 80.50 83 ALA A N 1
ATOM 649 C CA . ALA A 1 83 ? 6.626 -11.621 -0.888 1.00 80.50 83 ALA A CA 1
ATOM 650 C C . ALA A 1 83 ? 6.971 -12.501 0.322 1.00 80.50 83 ALA A C 1
ATOM 652 O O . ALA A 1 83 ? 6.510 -12.224 1.427 1.00 80.50 83 ALA A O 1
ATOM 653 N N . GLN A 1 84 ? 7.830 -13.509 0.130 1.00 82.62 84 GLN A N 1
ATOM 654 C CA . GLN A 1 84 ? 8.360 -14.326 1.227 1.00 82.62 84 GLN A CA 1
ATOM 655 C C . GLN A 1 84 ? 9.178 -13.470 2.199 1.00 82.62 84 GLN A C 1
ATOM 657 O O . GLN A 1 84 ? 8.884 -13.450 3.390 1.00 82.62 84 GLN A O 1
ATOM 662 N N . ARG A 1 85 ? 10.116 -12.667 1.675 1.00 86.44 85 ARG A N 1
ATOM 663 C CA . ARG A 1 85 ? 10.926 -11.719 2.454 1.00 86.44 85 ARG A CA 1
ATOM 664 C C . ARG A 1 85 ? 10.059 -10.752 3.264 1.00 86.44 85 ARG A C 1
ATOM 666 O O . ARG A 1 85 ? 10.318 -10.562 4.446 1.00 86.44 85 ARG A O 1
ATOM 673 N N . LEU A 1 86 ? 9.020 -10.168 2.661 1.00 86.38 86 LEU A N 1
ATOM 674 C CA . LEU A 1 86 ? 8.080 -9.300 3.378 1.00 86.38 86 LEU A CA 1
ATOM 675 C C . LEU A 1 86 ? 7.361 -10.052 4.506 1.00 86.38 86 LEU A C 1
ATOM 677 O O . LEU A 1 86 ? 7.275 -9.543 5.620 1.00 86.38 86 LEU A O 1
ATOM 681 N N . GLY A 1 87 ? 6.857 -11.256 4.223 1.00 83.69 87 GLY A N 1
ATOM 682 C CA . GLY A 1 87 ? 6.132 -12.069 5.197 1.00 83.69 87 GLY A CA 1
ATOM 683 C C . GLY A 1 87 ? 6.992 -12.501 6.384 1.00 83.69 87 GLY A C 1
ATOM 684 O O . GLY A 1 87 ? 6.531 -12.445 7.521 1.00 83.69 87 GLY A O 1
ATOM 685 N N . ASP A 1 88 ? 8.239 -12.898 6.144 1.00 85.62 88 ASP A N 1
ATOM 686 C CA . ASP A 1 88 ? 9.151 -13.321 7.208 1.00 85.62 88 ASP A CA 1
ATOM 687 C C . ASP A 1 88 ? 9.628 -12.134 8.052 1.00 85.62 88 ASP A C 1
ATOM 689 O O . ASP A 1 88 ? 9.558 -12.199 9.280 1.00 85.62 88 ASP A O 1
ATOM 693 N N . ASN A 1 89 ? 9.967 -11.007 7.419 1.00 86.19 89 ASN A N 1
ATOM 694 C CA . ASN A 1 89 ? 10.321 -9.784 8.142 1.00 86.19 89 ASN A CA 1
ATOM 695 C C . ASN A 1 89 ? 9.135 -9.229 8.953 1.00 86.19 89 ASN A C 1
ATOM 697 O O . ASN A 1 89 ? 9.331 -8.692 10.041 1.00 86.19 89 ASN A O 1
ATOM 701 N N . LEU A 1 90 ? 7.897 -9.365 8.458 1.00 85.44 90 LEU A N 1
ATOM 702 C CA . LEU A 1 90 ? 6.702 -8.978 9.212 1.00 85.44 90 LEU A CA 1
ATOM 703 C C . LEU A 1 90 ? 6.528 -9.842 10.465 1.00 85.44 90 LEU A C 1
ATOM 705 O O . LEU A 1 90 ? 6.237 -9.303 11.529 1.00 85.44 90 LEU A O 1
ATOM 709 N N . LYS A 1 91 ? 6.736 -11.162 10.373 1.00 84.19 91 LYS A N 1
ATOM 710 C CA . LYS A 1 91 ? 6.688 -12.052 11.547 1.00 84.19 91 LYS A CA 1
ATOM 711 C C . LYS A 1 91 ? 7.750 -11.672 12.579 1.00 84.19 91 LYS A C 1
ATOM 713 O O . LYS A 1 91 ? 7.445 -11.612 13.765 1.00 84.19 91 LYS A O 1
ATOM 718 N N . GLU A 1 92 ? 8.978 -11.402 12.141 1.00 86.75 92 GLU A N 1
ATOM 719 C CA . GLU A 1 92 ? 10.063 -10.968 13.029 1.00 86.75 92 GLU A CA 1
ATOM 720 C C . GLU A 1 92 ? 9.741 -9.630 13.711 1.00 86.75 92 GLU A C 1
ATOM 722 O O . GLU A 1 92 ? 9.913 -9.482 14.926 1.00 86.75 92 GLU A O 1
ATOM 727 N N . LEU A 1 93 ? 9.194 -8.677 12.951 1.00 85.25 93 LEU A N 1
ATOM 728 C CA . LEU A 1 93 ? 8.764 -7.391 13.485 1.00 85.25 93 LEU A CA 1
ATOM 729 C C . LEU A 1 93 ? 7.648 -7.561 14.525 1.00 85.25 93 LEU A C 1
ATOM 731 O O . LEU A 1 93 ? 7.751 -7.002 15.614 1.00 85.25 93 LEU A O 1
ATOM 735 N N . LEU A 1 94 ? 6.628 -8.373 14.237 1.00 81.44 94 LEU A N 1
ATOM 736 C CA . LEU A 1 94 ? 5.542 -8.667 15.179 1.00 81.44 94 LEU A CA 1
ATOM 737 C C . LEU A 1 94 ? 6.061 -9.329 16.464 1.00 81.44 94 LEU A C 1
ATOM 739 O O . LEU A 1 94 ? 5.651 -8.942 17.556 1.00 81.44 94 LEU A O 1
ATOM 743 N N . ASN A 1 95 ? 7.014 -10.259 16.355 1.00 82.69 95 ASN A N 1
ATOM 744 C CA . ASN A 1 95 ? 7.639 -10.900 17.515 1.00 82.69 95 ASN A CA 1
ATOM 745 C C . ASN A 1 95 ? 8.427 -9.909 18.384 1.00 82.69 95 ASN A C 1
ATOM 747 O O . ASN A 1 95 ? 8.494 -10.072 19.597 1.00 82.69 95 ASN A O 1
ATOM 751 N N . THR A 1 96 ? 9.013 -8.869 17.785 1.00 84.12 96 THR A N 1
ATOM 752 C CA . THR A 1 96 ? 9.757 -7.840 18.530 1.00 84.12 96 THR A CA 1
ATOM 753 C C . THR A 1 96 ? 8.832 -6.977 19.390 1.00 84.12 96 THR A C 1
ATOM 755 O O . THR A 1 96 ? 9.241 -6.499 20.447 1.00 84.12 96 THR A O 1
ATOM 758 N N . TYR A 1 97 ? 7.582 -6.786 18.962 1.00 78.06 97 TYR A N 1
ATOM 759 C CA . TYR A 1 97 ? 6.635 -5.907 19.644 1.00 78.06 97 TYR A CA 1
ATOM 760 C C . TYR A 1 97 ? 5.863 -6.582 20.790 1.00 78.06 97 TYR A C 1
ATOM 762 O O . TYR A 1 97 ? 5.101 -5.878 21.440 1.00 78.06 97 TYR A O 1
ATOM 770 N N . ASN A 1 98 ? 6.103 -7.869 21.109 1.00 60.44 98 ASN A N 1
ATOM 771 C CA . ASN A 1 98 ? 5.648 -8.571 22.331 1.00 60.44 98 ASN A CA 1
ATOM 772 C C . ASN A 1 98 ? 4.280 -8.095 22.874 1.00 60.44 98 ASN A C 1
ATOM 774 O O . ASN A 1 98 ? 4.183 -7.601 23.997 1.00 60.44 98 ASN A O 1
ATOM 778 N N . ASP A 1 99 ? 3.228 -8.248 22.066 1.00 60.69 99 ASP A N 1
ATOM 779 C CA . ASP A 1 99 ? 1.826 -7.940 22.404 1.00 60.69 99 ASP A CA 1
ATOM 780 C C . ASP A 1 99 ? 1.477 -6.427 22.453 1.00 60.69 99 ASP A C 1
ATOM 782 O O . ASP A 1 99 ? 0.333 -6.056 22.708 1.00 60.69 99 ASP A O 1
ATOM 786 N N . GLY A 1 100 ? 2.439 -5.542 22.173 1.00 61.72 100 GLY A N 1
ATOM 787 C CA . GLY A 1 100 ? 2.252 -4.099 22.022 1.00 61.72 100 GLY A CA 1
ATOM 788 C C . GLY A 1 100 ? 1.701 -3.689 20.653 1.00 61.72 100 GLY A C 1
ATOM 789 O O . GLY A 1 100 ? 1.814 -4.406 19.658 1.00 61.72 100 GLY A O 1
ATOM 790 N N . GLU A 1 101 ? 1.107 -2.497 20.593 1.00 74.12 101 GLU A N 1
ATOM 791 C CA . GLU A 1 101 ? 0.576 -1.947 19.348 1.00 74.12 101 GLU A CA 1
ATOM 792 C C . GLU A 1 101 ? 1.714 -1.626 18.366 1.00 74.12 101 GLU A C 1
ATOM 794 O O . GLU A 1 101 ? 2.625 -0.866 18.694 1.00 74.12 101 GLU A O 1
ATOM 799 N N . LEU A 1 102 ? 1.654 -2.197 17.158 1.00 81.50 102 LEU A N 1
ATOM 800 C CA . LEU A 1 102 ? 2.589 -1.923 16.068 1.00 81.50 102 LEU A CA 1
ATOM 801 C C . LEU A 1 102 ? 2.013 -0.823 15.156 1.00 81.50 102 LEU A C 1
ATOM 803 O O . LEU A 1 102 ? 1.056 -1.091 14.421 1.00 81.50 102 LEU A O 1
ATOM 807 N N . PRO A 1 103 ? 2.566 0.407 15.165 1.00 88.31 103 PRO A N 1
ATOM 808 C CA . PRO A 1 103 ? 2.034 1.497 14.357 1.00 88.31 103 PRO A CA 1
ATOM 809 C C . PRO A 1 103 ? 2.198 1.218 12.854 1.00 88.31 103 PRO A C 1
ATOM 811 O O . PRO A 1 103 ? 3.283 0.809 12.432 1.00 88.31 103 PRO A O 1
ATOM 814 N N . PRO A 1 104 ? 1.197 1.519 12.003 1.00 90.12 104 PRO A N 1
ATOM 815 C CA . PRO A 1 104 ? 1.303 1.329 10.551 1.00 90.12 104 PRO A CA 1
ATOM 816 C C . PRO A 1 104 ? 2.515 2.021 9.910 1.00 90.12 104 PRO A C 1
ATOM 818 O O . PRO A 1 104 ? 3.117 1.486 8.980 1.00 90.12 104 PRO A O 1
ATOM 821 N N . LYS A 1 105 ? 2.912 3.182 10.445 1.00 92.88 105 LYS A N 1
ATOM 822 C CA . LYS A 1 105 ? 4.116 3.905 10.021 1.00 92.88 105 LYS A CA 1
ATOM 823 C C . LYS A 1 105 ? 5.387 3.060 10.169 1.00 92.88 105 LYS A C 1
ATOM 825 O O . LYS A 1 105 ? 6.151 2.953 9.216 1.00 92.88 105 LYS A O 1
ATOM 830 N N . GLU A 1 106 ? 5.575 2.415 11.319 1.00 91.50 106 GLU A N 1
ATOM 831 C CA . GLU A 1 106 ? 6.745 1.566 11.594 1.00 91.50 106 GLU A CA 1
ATOM 832 C C . GLU A 1 106 ? 6.807 0.371 10.635 1.00 91.50 106 GLU A C 1
ATOM 834 O O . GLU A 1 106 ? 7.880 0.004 10.157 1.00 91.50 106 GLU A O 1
ATOM 839 N N . ILE A 1 107 ? 5.649 -0.211 10.294 1.00 90.06 107 ILE A N 1
ATOM 840 C CA . ILE A 1 107 ? 5.565 -1.292 9.302 1.00 90.06 107 ILE A CA 1
ATOM 841 C C . ILE A 1 107 ? 6.062 -0.799 7.943 1.00 90.06 107 ILE A C 1
ATOM 843 O O . ILE A 1 107 ? 6.870 -1.470 7.298 1.00 90.06 107 ILE A O 1
ATOM 847 N N . VAL A 1 108 ? 5.607 0.378 7.506 1.00 92.50 108 VAL A N 1
ATOM 848 C CA . VAL A 1 108 ? 6.063 0.945 6.236 1.00 92.50 108 VAL A CA 1
ATOM 849 C C . VAL A 1 108 ? 7.558 1.230 6.262 1.00 92.50 108 VAL A C 1
ATOM 851 O O . VAL A 1 108 ? 8.271 0.769 5.372 1.00 92.50 108 VAL A O 1
ATOM 854 N N . GLU A 1 109 ? 8.041 1.947 7.274 1.00 92.69 109 GLU A N 1
ATOM 855 C CA . GLU A 1 109 ? 9.437 2.377 7.351 1.00 92.69 109 GLU A CA 1
ATOM 856 C C . GLU A 1 109 ? 10.410 1.201 7.414 1.00 92.69 109 GLU A C 1
ATOM 858 O O . GLU A 1 109 ? 11.458 1.258 6.771 1.00 92.69 109 GLU A O 1
ATOM 863 N N . LYS A 1 110 ? 10.061 0.126 8.129 1.00 91.12 110 LYS A N 1
ATOM 864 C CA . LYS A 1 110 ? 10.942 -1.037 8.300 1.00 91.12 110 LYS A CA 1
ATOM 865 C C . LYS A 1 110 ? 10.819 -2.075 7.191 1.00 91.12 110 LYS A C 1
ATOM 867 O O . LYS A 1 110 ? 11.801 -2.755 6.897 1.00 91.12 110 LYS A O 1
ATOM 872 N N . LEU A 1 111 ? 9.634 -2.238 6.599 1.00 90.38 111 LEU A N 1
ATOM 873 C CA . LEU A 1 111 ? 9.366 -3.341 5.670 1.00 90.38 111 LEU A CA 1
ATOM 874 C C . LEU A 1 111 ? 9.141 -2.876 4.232 1.00 90.38 111 LEU A C 1
ATOM 876 O O . LEU A 1 111 ? 9.727 -3.430 3.300 1.00 90.38 111 LEU A O 1
ATOM 880 N N . MET A 1 112 ? 8.289 -1.870 4.037 1.00 92.62 112 MET A N 1
ATOM 881 C CA . MET A 1 112 ? 7.780 -1.510 2.708 1.00 92.62 112 MET A CA 1
ATOM 882 C C . MET A 1 112 ? 8.747 -0.639 1.897 1.00 92.62 112 MET A C 1
ATOM 884 O O . MET A 1 112 ? 8.600 -0.544 0.679 1.00 92.62 112 MET A O 1
ATOM 888 N N . THR A 1 113 ? 9.764 -0.063 2.545 1.00 91.19 113 THR A N 1
ATOM 889 C CA . THR A 1 113 ? 10.864 0.709 1.929 1.00 91.19 113 THR A CA 1
ATOM 890 C C . THR A 1 113 ? 12.059 -0.158 1.511 1.00 91.19 113 THR A C 1
ATOM 892 O O . THR A 1 113 ? 13.088 0.354 1.069 1.00 91.19 113 THR A O 1
ATOM 895 N N . ASN A 1 114 ? 11.952 -1.485 1.629 1.00 88.94 114 ASN A N 1
ATOM 896 C CA . ASN A 1 114 ? 13.052 -2.398 1.341 1.00 88.94 114 ASN A CA 1
ATOM 897 C C . ASN A 1 114 ? 13.407 -2.423 -0.161 1.00 88.94 114 ASN A C 1
ATOM 899 O O . ASN A 1 114 ? 12.618 -2.853 -1.009 1.00 88.94 114 ASN A O 1
ATOM 903 N N . THR A 1 115 ? 14.638 -2.017 -0.474 1.00 93.31 115 THR A N 1
ATOM 904 C CA . THR A 1 115 ? 15.181 -1.927 -1.839 1.00 93.31 115 THR A CA 1
ATOM 905 C C . THR A 1 115 ? 15.995 -3.155 -2.265 1.00 93.31 115 THR A C 1
ATOM 907 O O . THR A 1 115 ? 16.536 -3.174 -3.376 1.00 93.31 115 THR A O 1
ATOM 910 N N . ILE A 1 116 ? 16.081 -4.190 -1.416 1.00 91.31 116 ILE A N 1
ATOM 911 C CA . ILE A 1 116 ? 16.807 -5.429 -1.721 1.00 91.31 116 ILE A CA 1
ATOM 912 C C . ILE A 1 116 ? 16.134 -6.102 -2.912 1.00 91.31 116 ILE A C 1
ATOM 914 O O . ILE A 1 116 ? 14.926 -6.349 -2.897 1.00 91.31 116 ILE A O 1
ATOM 918 N N . LYS A 1 117 ? 16.942 -6.399 -3.930 1.00 90.44 117 LYS A N 1
ATOM 919 C CA . LYS A 1 117 ? 16.549 -7.134 -5.132 1.00 90.44 117 LYS A CA 1
ATOM 920 C C . LYS A 1 117 ? 16.814 -8.623 -4.950 1.00 90.44 117 LYS A C 1
ATOM 922 O O . LYS A 1 117 ? 17.695 -9.014 -4.186 1.00 90.44 117 LYS A O 1
ATOM 927 N N . ASP A 1 118 ? 16.049 -9.434 -5.661 1.00 87.62 118 ASP A N 1
ATOM 928 C CA . ASP A 1 118 ? 16.227 -10.880 -5.669 1.00 87.62 118 ASP A CA 1
ATOM 929 C C . ASP A 1 118 ? 17.457 -11.271 -6.502 1.00 87.62 118 ASP A C 1
ATOM 931 O O . ASP A 1 118 ? 17.853 -10.565 -7.435 1.00 87.62 118 ASP A O 1
ATOM 935 N N . ASP A 1 119 ? 18.059 -12.415 -6.171 1.00 89.69 119 ASP A N 1
ATOM 936 C CA . ASP A 1 119 ? 19.154 -12.972 -6.961 1.00 89.69 119 ASP A CA 1
ATOM 937 C C . ASP A 1 119 ? 18.677 -13.283 -8.387 1.00 89.69 119 ASP A C 1
ATOM 939 O O . ASP A 1 119 ? 17.607 -13.860 -8.602 1.00 89.69 119 ASP A O 1
ATOM 943 N N . TYR A 1 120 ? 19.503 -12.929 -9.370 1.00 88.94 120 TYR A N 1
ATOM 944 C CA . TYR A 1 120 ? 19.208 -13.075 -10.793 1.00 88.94 120 TYR A CA 1
ATOM 945 C C . TYR A 1 120 ? 18.871 -14.520 -11.207 1.00 88.94 120 TYR A C 1
ATOM 947 O O . TYR A 1 120 ? 18.113 -14.743 -12.155 1.00 88.94 120 TYR A O 1
ATOM 955 N N . SER A 1 121 ? 19.436 -15.507 -10.508 1.00 88.31 121 SER A N 1
ATOM 956 C CA . SER A 1 121 ? 19.208 -16.939 -10.731 1.00 88.31 121 SER A CA 1
ATOM 957 C C . SER A 1 121 ? 17.863 -17.438 -10.198 1.00 88.31 121 SER A C 1
ATOM 959 O O . SER A 1 121 ? 17.380 -18.473 -10.659 1.00 88.31 121 SER A O 1
ATOM 961 N N . LEU A 1 122 ? 17.242 -16.697 -9.276 1.00 85.62 122 LEU A N 1
ATOM 962 C CA . LEU A 1 122 ? 15.998 -17.076 -8.605 1.00 85.62 122 LEU A CA 1
ATOM 963 C C . LEU A 1 122 ? 14.761 -16.357 -9.167 1.00 85.62 122 LEU A C 1
ATOM 965 O O . LEU A 1 122 ? 13.647 -16.569 -8.688 1.00 85.62 122 LEU A O 1
ATOM 969 N N . LEU A 1 123 ? 14.943 -15.514 -10.187 1.00 83.94 123 LEU A N 1
ATOM 970 C CA . LEU A 1 123 ? 13.859 -14.767 -10.819 1.00 83.94 123 LEU A CA 1
ATOM 971 C C . LEU A 1 123 ? 12.842 -15.699 -11.511 1.00 83.94 123 LEU A C 1
ATOM 973 O O . LEU A 1 123 ? 13.214 -16.740 -12.067 1.00 83.94 123 LEU A O 1
ATOM 977 N N . PRO A 1 124 ? 11.545 -15.341 -11.513 1.00 79.56 124 PRO A N 1
ATOM 978 C CA . PRO A 1 124 ? 10.481 -16.246 -11.932 1.00 79.56 124 PRO A CA 1
ATOM 979 C C . PRO A 1 124 ? 10.358 -16.411 -13.460 1.00 79.56 124 PRO A C 1
ATOM 981 O O . PRO A 1 124 ? 9.616 -17.289 -13.908 1.00 79.56 124 PRO A O 1
ATOM 984 N N . GLY A 1 125 ? 11.065 -15.631 -14.280 1.00 79.62 125 GLY A N 1
ATOM 985 C CA . GLY A 1 125 ? 11.065 -15.785 -15.738 1.00 79.62 125 GLY A CA 1
ATOM 986 C C . GLY A 1 125 ? 9.714 -15.479 -16.397 1.00 79.62 125 GLY A C 1
ATOM 987 O O . GLY A 1 125 ? 9.374 -16.076 -17.415 1.00 79.62 125 GLY A O 1
ATOM 988 N N . LEU A 1 126 ? 8.926 -14.592 -15.792 1.00 75.25 126 LEU A N 1
ATOM 989 C CA . LEU A 1 126 ? 7.677 -14.026 -16.305 1.00 75.25 126 LEU A CA 1
ATOM 990 C C . LEU A 1 126 ? 7.932 -12.858 -17.276 1.00 75.25 126 LEU A C 1
ATOM 992 O O . LEU A 1 126 ? 7.161 -12.653 -18.210 1.00 75.25 126 LEU A O 1
ATOM 996 N N . TYR A 1 127 ? 9.011 -12.103 -17.065 1.00 77.25 127 TYR A N 1
ATOM 997 C CA . TYR A 1 127 ? 9.489 -11.019 -17.933 1.00 77.25 127 TYR A CA 1
ATOM 998 C C . TYR A 1 127 ? 10.970 -11.229 -18.304 1.00 77.25 127 TYR A C 1
ATOM 1000 O O . TYR A 1 127 ? 11.627 -12.098 -17.727 1.00 77.25 127 TYR A O 1
ATOM 1008 N N . PRO A 1 128 ? 11.546 -10.436 -19.238 1.00 83.75 128 PRO A N 1
ATOM 1009 C CA . PRO A 1 128 ? 12.996 -10.398 -19.413 1.00 83.75 128 PRO A CA 1
ATOM 1010 C C . PRO A 1 128 ? 13.699 -10.182 -18.069 1.00 83.75 128 PRO A C 1
ATOM 1012 O O . PRO A 1 128 ? 13.299 -9.303 -17.304 1.00 83.75 128 PRO A O 1
ATOM 1015 N N . ARG A 1 129 ? 14.736 -10.977 -17.782 1.00 84.25 129 ARG A N 1
ATOM 1016 C CA . ARG A 1 129 ? 15.345 -11.040 -16.441 1.00 84.25 129 ARG A CA 1
ATOM 1017 C C . ARG A 1 129 ? 15.797 -9.689 -15.901 1.00 84.25 129 ARG A C 1
ATOM 1019 O O . ARG A 1 129 ? 15.632 -9.430 -14.719 1.00 84.25 129 ARG A O 1
ATOM 1026 N N . GLU A 1 130 ? 16.314 -8.815 -16.755 1.00 87.06 130 GLU A N 1
ATOM 1027 C CA . GLU A 1 130 ? 16.712 -7.461 -16.362 1.00 87.06 130 GLU A CA 1
ATOM 1028 C C . GLU A 1 130 ? 15.527 -6.675 -15.789 1.00 87.06 130 GLU A C 1
ATOM 1030 O O . GLU A 1 130 ? 15.609 -6.115 -14.697 1.00 87.06 130 GLU A O 1
ATOM 1035 N N . LYS A 1 131 ? 14.379 -6.725 -16.470 1.00 83.69 131 LYS A N 1
ATOM 1036 C CA . LYS A 1 131 ? 13.142 -6.105 -15.994 1.00 83.69 131 LYS A CA 1
ATOM 1037 C C . LYS A 1 131 ? 12.672 -6.728 -14.680 1.00 83.69 131 LYS A C 1
ATOM 1039 O O . LYS A 1 131 ? 12.273 -5.998 -13.780 1.00 83.69 131 LYS A O 1
ATOM 1044 N N . GLU A 1 132 ? 12.717 -8.053 -14.551 1.00 84.88 132 GLU A N 1
ATOM 1045 C CA . GLU A 1 132 ? 12.340 -8.727 -13.299 1.00 84.88 132 GLU A CA 1
ATOM 1046 C C . GLU A 1 132 ? 13.241 -8.328 -12.138 1.00 84.88 132 GLU A C 1
ATOM 1048 O O . GLU A 1 132 ? 12.741 -7.985 -11.072 1.00 84.88 132 GLU A O 1
ATOM 1053 N N . TYR A 1 133 ? 14.553 -8.306 -12.364 1.00 89.56 133 TYR A N 1
ATOM 1054 C CA . TYR A 1 133 ? 15.541 -7.898 -11.377 1.00 89.56 133 TYR A CA 1
ATOM 1055 C C . TYR A 1 133 ? 15.259 -6.485 -10.863 1.00 89.56 133 TYR A C 1
ATOM 1057 O O . TYR A 1 133 ? 15.181 -6.267 -9.654 1.00 89.56 133 TYR A O 1
ATOM 1065 N N . HIS A 1 134 ? 15.018 -5.528 -11.760 1.00 87.81 134 HIS A N 1
ATOM 1066 C CA . HIS A 1 134 ? 14.715 -4.149 -11.375 1.00 87.81 134 HIS A CA 1
ATOM 1067 C C . HIS A 1 134 ? 13.391 -3.990 -10.607 1.00 87.81 134 HIS A C 1
ATOM 1069 O O . HIS A 1 134 ? 13.286 -3.081 -9.789 1.00 87.81 134 HIS A O 1
ATOM 1075 N N . LEU A 1 135 ? 12.419 -4.885 -10.814 1.00 86.50 135 LEU A N 1
ATOM 1076 C CA . LEU A 1 135 ? 11.109 -4.883 -10.140 1.00 86.50 135 LEU A CA 1
ATOM 1077 C C . LEU A 1 135 ? 11.029 -5.830 -8.922 1.00 86.50 135 LEU A C 1
ATOM 1079 O O . LEU A 1 135 ? 9.969 -5.964 -8.296 1.00 86.50 135 LEU A O 1
ATOM 1083 N N . SER A 1 136 ? 12.127 -6.521 -8.605 1.00 88.44 136 SER A N 1
ATOM 1084 C CA . SER A 1 136 ? 12.174 -7.567 -7.574 1.00 88.44 136 SER A CA 1
ATOM 1085 C C . SER A 1 136 ? 12.284 -7.033 -6.144 1.00 88.44 136 SER A C 1
ATOM 1087 O O . SER A 1 136 ? 12.115 -7.789 -5.191 1.00 88.44 136 SER A O 1
ATOM 1089 N N . SER A 1 137 ? 12.517 -5.733 -5.958 1.00 89.62 137 SER A N 1
ATOM 1090 C CA . SER A 1 137 ? 12.427 -5.114 -4.637 1.00 89.62 137 SER A CA 1
ATOM 1091 C C . SER A 1 137 ? 10.976 -4.879 -4.208 1.00 89.62 137 SER A C 1
ATOM 1093 O O . SER A 1 137 ? 10.039 -4.905 -5.017 1.00 89.62 137 SER A O 1
ATOM 1095 N N . ILE A 1 138 ? 10.782 -4.691 -2.900 1.00 89.06 138 ILE A N 1
ATOM 1096 C CA . ILE A 1 138 ? 9.487 -4.279 -2.345 1.00 89.06 138 ILE A CA 1
ATOM 1097 C C . ILE A 1 138 ? 9.255 -2.814 -2.711 1.00 89.06 138 ILE A C 1
ATOM 1099 O O . ILE A 1 138 ? 8.218 -2.486 -3.281 1.00 89.06 138 ILE A O 1
ATOM 1103 N N . PHE A 1 139 ? 10.256 -1.970 -2.459 1.00 91.06 139 PHE A N 1
ATOM 1104 C CA . PHE A 1 139 ? 10.294 -0.583 -2.893 1.00 91.06 139 PHE A CA 1
ATOM 1105 C C . PHE A 1 139 ? 11.029 -0.480 -4.230 1.00 91.06 139 PHE A C 1
ATOM 1107 O O . PHE A 1 139 ? 12.246 -0.685 -4.310 1.00 91.06 139 PHE A O 1
ATOM 1114 N N . VAL A 1 140 ? 10.282 -0.242 -5.301 1.00 91.06 140 VAL A N 1
ATOM 1115 C CA . VAL A 1 140 ? 10.798 -0.186 -6.672 1.00 91.06 140 VAL A CA 1
ATOM 1116 C C . VAL A 1 140 ? 11.343 1.211 -6.954 1.00 91.06 140 VAL A C 1
ATOM 1118 O O . VAL A 1 140 ? 10.703 2.204 -6.634 1.00 91.06 140 VAL A O 1
ATOM 1121 N N . ASP A 1 141 ? 12.506 1.299 -7.592 1.00 92.06 141 ASP A N 1
ATOM 1122 C CA . ASP A 1 141 ? 13.032 2.556 -8.131 1.00 92.06 141 ASP A CA 1
ATOM 1123 C C . ASP A 1 141 ? 13.915 2.250 -9.342 1.00 92.06 141 ASP A C 1
ATOM 1125 O O . ASP A 1 141 ? 14.943 1.570 -9.235 1.00 92.06 141 ASP A O 1
ATOM 1129 N N . VAL A 1 142 ? 13.459 2.680 -10.514 1.00 89.31 142 VAL A N 1
ATOM 1130 C CA . VAL A 1 142 ? 14.055 2.366 -11.810 1.00 89.31 142 VAL A CA 1
ATOM 1131 C C . VAL A 1 142 ? 14.083 3.626 -12.659 1.00 89.31 142 VAL A C 1
ATOM 1133 O O . VAL A 1 142 ? 13.054 4.245 -12.920 1.00 89.31 142 VAL A O 1
ATOM 1136 N N . VAL A 1 143 ? 15.264 3.980 -13.156 1.00 90.56 143 VAL A N 1
ATOM 1137 C CA . VAL A 1 143 ? 15.428 5.063 -14.128 1.00 90.56 143 VAL A CA 1
ATOM 1138 C C . VAL A 1 143 ? 15.519 4.454 -15.522 1.00 90.56 143 VAL A C 1
ATOM 1140 O O . VAL A 1 143 ? 16.337 3.572 -15.767 1.00 90.56 143 VAL A O 1
ATOM 1143 N N . SER A 1 144 ? 14.666 4.918 -16.434 1.00 85.50 144 SER A N 1
ATOM 1144 C CA . SER A 1 144 ? 14.631 4.478 -17.831 1.00 85.50 144 SER A CA 1
ATOM 1145 C C . SER A 1 144 ? 14.587 5.682 -18.780 1.00 85.50 144 SER A C 1
ATOM 1147 O O . SER A 1 144 ? 14.268 6.787 -18.335 1.00 85.50 144 SER A O 1
ATOM 1149 N N . PRO A 1 145 ? 14.812 5.495 -20.095 1.00 88.56 145 PRO A N 1
ATOM 1150 C CA . PRO A 1 145 ? 14.615 6.563 -21.079 1.00 88.56 145 PRO A CA 1
ATOM 1151 C C . PRO A 1 145 ? 13.190 7.142 -21.107 1.00 88.56 145 PRO A C 1
ATOM 1153 O O . PRO A 1 145 ? 13.002 8.271 -21.541 1.00 88.56 145 PRO A O 1
ATOM 1156 N N . LEU A 1 146 ? 12.188 6.387 -20.635 1.00 85.38 146 LEU A N 1
ATOM 1157 C CA . LEU A 1 146 ? 10.794 6.836 -20.526 1.00 85.38 146 LEU A CA 1
ATOM 1158 C C . LEU A 1 146 ? 10.519 7.634 -19.238 1.00 85.38 146 LEU A C 1
ATOM 1160 O O . LEU A 1 146 ? 9.397 8.083 -19.024 1.00 85.38 146 LEU A O 1
ATOM 1164 N N . GLY A 1 147 ? 11.520 7.785 -18.369 1.00 89.31 147 GLY A N 1
ATOM 1165 C CA . GLY A 1 147 ? 11.411 8.431 -17.066 1.00 89.31 147 GLY A CA 1
ATOM 1166 C C . GLY A 1 147 ? 11.651 7.475 -15.897 1.00 89.31 147 GLY A C 1
ATO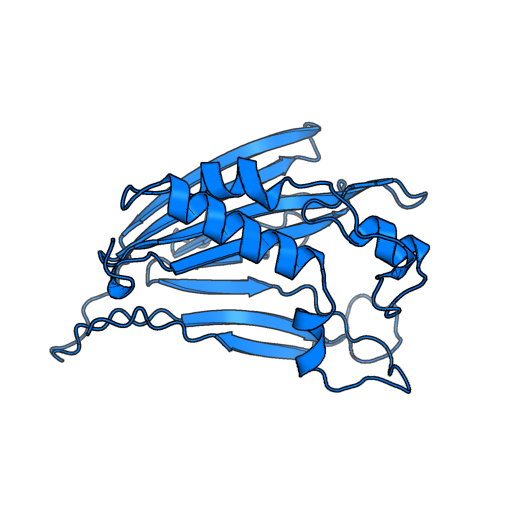M 1167 O O . GLY A 1 147 ? 11.896 6.273 -16.071 1.00 89.31 147 GLY A O 1
ATOM 1168 N N . ARG A 1 148 ? 11.594 8.042 -14.686 1.00 92.69 148 ARG A N 1
ATOM 1169 C CA . ARG A 1 148 ? 11.718 7.318 -13.417 1.00 92.69 148 ARG A CA 1
ATOM 1170 C C . ARG A 1 148 ? 10.395 6.631 -13.077 1.00 92.69 148 ARG A C 1
ATOM 1172 O O . ARG A 1 148 ? 9.353 7.281 -12.992 1.00 92.69 148 ARG A O 1
ATOM 1179 N N . TYR A 1 149 ? 10.449 5.320 -12.901 1.00 90.44 149 TYR A N 1
ATOM 1180 C CA . TYR A 1 149 ? 9.336 4.466 -12.507 1.00 90.44 149 TYR A CA 1
ATOM 1181 C C . TYR A 1 149 ? 9.673 3.812 -11.173 1.00 90.44 149 TYR A C 1
ATOM 1183 O O . TYR A 1 149 ? 10.754 3.247 -11.019 1.00 90.44 149 TYR A O 1
ATOM 1191 N N . GLY A 1 150 ? 8.750 3.849 -10.222 1.00 92.00 150 GLY A N 1
ATOM 1192 C CA . GLY A 1 150 ? 9.030 3.341 -8.891 1.00 92.00 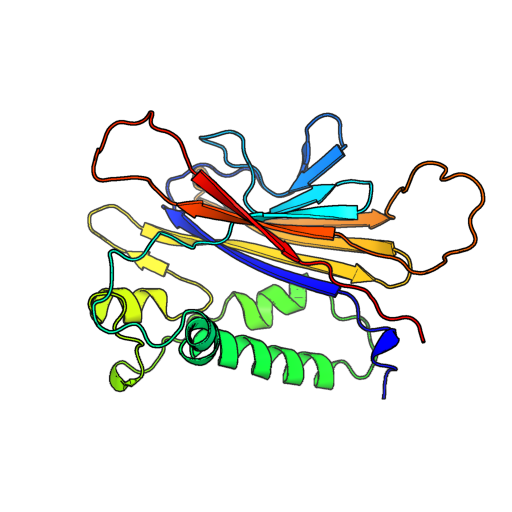150 GLY A CA 1
ATOM 1193 C C . GLY A 1 150 ? 7.815 3.326 -7.988 1.00 92.00 150 GLY A C 1
ATOM 1194 O O . GLY A 1 150 ? 6.720 3.731 -8.380 1.00 92.00 150 GLY A O 1
ATOM 1195 N N . THR A 1 151 ? 8.013 2.840 -6.770 1.00 92.75 151 THR A N 1
ATOM 1196 C CA . THR A 1 151 ? 7.031 2.948 -5.703 1.00 92.75 151 THR A CA 1
ATOM 1197 C C . THR A 1 151 ? 6.806 4.424 -5.427 1.00 92.75 151 THR A C 1
ATOM 1199 O O . THR A 1 151 ? 7.692 5.127 -4.949 1.00 92.75 151 THR A O 1
ATOM 1202 N N . ARG A 1 152 ? 5.607 4.893 -5.759 1.00 94.12 152 ARG A N 1
ATOM 1203 C CA . ARG A 1 152 ? 5.188 6.283 -5.603 1.00 94.12 152 ARG A CA 1
ATOM 1204 C C . ARG A 1 152 ? 4.342 6.484 -4.352 1.00 94.12 152 ARG A C 1
ATOM 1206 O O . ARG A 1 152 ? 4.350 7.564 -3.781 1.00 94.12 152 ARG A O 1
ATOM 1213 N N . SER A 1 153 ? 3.608 5.458 -3.934 1.00 95.19 153 SER A N 1
ATOM 1214 C CA . SER A 1 153 ? 2.932 5.437 -2.638 1.00 95.19 153 SER A CA 1
ATOM 1215 C C . SER A 1 153 ? 3.233 4.128 -1.926 1.00 95.19 153 SER A C 1
ATOM 1217 O O . SER A 1 153 ? 3.228 3.074 -2.563 1.00 95.19 153 SER A O 1
ATOM 1219 N N . THR A 1 154 ? 3.490 4.204 -0.625 1.00 95.38 154 THR A N 1
ATOM 1220 C CA . THR A 1 154 ? 3.558 3.057 0.279 1.00 95.38 154 THR A CA 1
ATOM 1221 C C . THR A 1 154 ? 2.569 3.269 1.415 1.00 95.38 154 THR A C 1
ATOM 1223 O O . THR A 1 154 ? 2.610 4.273 2.131 1.00 95.38 154 THR A O 1
ATOM 1226 N N . SER A 1 155 ? 1.679 2.303 1.586 1.00 95.75 155 SER A N 1
ATOM 1227 C CA . SER A 1 155 ? 0.536 2.401 2.480 1.00 95.75 155 SER A CA 1
ATOM 1228 C C . SER A 1 155 ? 0.505 1.235 3.459 1.00 95.75 155 SER A C 1
ATOM 1230 O O . SER A 1 155 ? 0.762 0.090 3.079 1.00 95.75 155 SER A O 1
ATOM 1232 N N . ALA A 1 156 ? 0.112 1.522 4.696 1.00 93.88 156 ALA A N 1
ATOM 1233 C CA . ALA A 1 156 ? -0.289 0.518 5.669 1.00 93.88 156 ALA A CA 1
ATOM 1234 C C . ALA A 1 156 ? -1.635 0.911 6.275 1.00 93.88 156 ALA A C 1
ATOM 1236 O O . ALA A 1 156 ? -1.787 1.988 6.852 1.00 93.88 156 ALA A O 1
ATOM 1237 N N . LEU A 1 157 ? -2.606 0.017 6.141 1.00 93.69 157 LEU A N 1
ATOM 1238 C CA . LEU A 1 157 ? -3.917 0.127 6.755 1.00 93.69 157 LEU A CA 1
ATOM 1239 C C . LEU A 1 157 ? -4.037 -0.958 7.817 1.00 93.69 157 LEU A C 1
ATOM 1241 O O . LEU A 1 157 ? -3.892 -2.139 7.511 1.00 93.69 157 LEU A O 1
ATOM 1245 N N . ALA A 1 158 ? -4.298 -0.549 9.053 1.00 90.75 158 ALA A N 1
ATOM 1246 C CA . ALA A 1 158 ? -4.554 -1.431 10.178 1.00 90.75 158 ALA A CA 1
ATOM 1247 C C . ALA A 1 158 ? -5.999 -1.274 10.642 1.00 90.75 158 ALA A C 1
ATOM 1249 O O . ALA A 1 158 ? -6.468 -0.149 10.804 1.00 90.75 158 ALA A O 1
ATOM 1250 N N . VAL A 1 159 ? -6.682 -2.390 10.886 1.00 88.38 159 VAL A N 1
ATOM 1251 C CA . VAL A 1 159 ? -8.009 -2.417 11.509 1.00 88.38 159 VAL A CA 1
ATOM 1252 C C . VAL A 1 159 ? -7.940 -3.266 12.766 1.00 88.38 159 VAL A C 1
ATOM 1254 O O . VAL A 1 159 ? -7.665 -4.465 12.701 1.00 88.38 159 VAL A O 1
ATOM 1257 N N . LYS A 1 160 ? -8.170 -2.632 13.912 1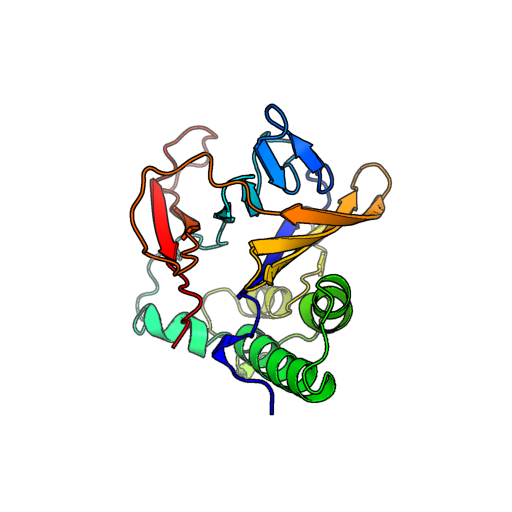.00 84.81 160 LYS A N 1
ATOM 1258 C CA . LYS A 1 160 ? -8.176 -3.275 15.225 1.00 84.81 160 LYS A CA 1
ATOM 1259 C C . LYS A 1 160 ? -9.511 -3.971 15.499 1.00 84.81 160 LYS A C 1
ATOM 1261 O O . LYS A 1 160 ? -10.528 -3.693 14.864 1.00 84.81 160 LYS A O 1
ATOM 1266 N N . SER A 1 161 ? -9.517 -4.857 16.493 1.00 79.56 161 SER A N 1
ATOM 1267 C CA . SER A 1 161 ? -10.720 -5.569 16.947 1.00 79.56 161 SER A CA 1
ATOM 1268 C C . SER A 1 161 ? -11.801 -4.643 17.519 1.00 79.56 161 SER A C 1
ATOM 1270 O O . SER A 1 161 ? -12.981 -4.969 17.443 1.00 79.56 161 SER A O 1
ATOM 1272 N N . ASN A 1 162 ? -11.421 -3.467 18.032 1.00 83.38 162 ASN A N 1
ATOM 1273 C CA . ASN A 1 162 ? -12.340 -2.415 18.485 1.00 83.38 162 ASN A CA 1
ATOM 1274 C C . ASN A 1 162 ? -12.875 -1.528 17.341 1.00 83.38 162 ASN A C 1
ATOM 1276 O O . ASN A 1 162 ? -13.428 -0.464 17.604 1.00 83.38 162 ASN A O 1
ATOM 1280 N N . GLU A 1 163 ? -12.684 -1.944 16.086 1.00 86.56 163 GLU A N 1
ATOM 1281 C CA . GLU A 1 163 ? -13.102 -1.230 14.875 1.00 86.56 163 GLU A CA 1
ATOM 1282 C C . GLU A 1 163 ? -12.430 0.138 14.650 1.00 86.56 163 GLU A C 1
ATOM 1284 O O . GLU A 1 163 ? -12.864 0.918 13.795 1.00 86.56 163 GLU A O 1
ATOM 1289 N N . GLU A 1 164 ? -11.340 0.423 15.366 1.00 90.00 164 GLU A N 1
ATOM 1290 C CA . GLU A 1 164 ? -10.456 1.534 15.035 1.00 90.00 164 GLU A CA 1
ATOM 1291 C C . GLU A 1 164 ? -9.616 1.188 13.799 1.00 90.00 164 GLU A C 1
ATOM 1293 O O . GLU A 1 164 ? -8.958 0.144 13.725 1.00 90.00 164 GLU A O 1
ATOM 1298 N N . VAL A 1 165 ? -9.619 2.098 12.832 1.00 92.88 165 VAL A N 1
ATOM 1299 C CA . VAL A 1 165 ? -8.793 2.059 11.631 1.00 92.88 165 VAL A CA 1
ATOM 1300 C C . VAL A 1 165 ? -7.672 3.074 11.779 1.00 92.88 165 VAL A C 1
ATOM 1302 O O . VAL A 1 165 ? -7.915 4.230 12.121 1.00 92.88 165 VAL A O 1
ATOM 1305 N N . SER A 1 166 ? -6.452 2.658 11.456 1.00 94.25 166 SER A N 1
ATOM 1306 C CA . SER A 1 166 ? -5.299 3.539 11.287 1.00 94.25 166 SER A CA 1
ATOM 1307 C C . SER A 1 166 ? -4.741 3.348 9.884 1.00 94.25 166 SER A C 1
ATOM 1309 O O . SER A 1 166 ? -4.299 2.257 9.522 1.00 94.25 166 SER A O 1
ATOM 1311 N N . PHE A 1 167 ? -4.805 4.400 9.073 1.00 96.81 167 PHE A N 1
ATOM 1312 C CA . PHE A 1 167 ? -4.333 4.395 7.696 1.00 96.81 167 PHE A CA 1
ATOM 1313 C C . PHE A 1 167 ? -3.149 5.356 7.591 1.00 96.81 167 PHE A C 1
ATOM 1315 O O . PHE A 1 167 ? -3.307 6.571 7.702 1.00 96.81 167 PHE A O 1
ATOM 1322 N N . TYR A 1 168 ? -1.960 4.790 7.406 1.00 97.81 168 TYR A N 1
ATOM 1323 C CA . TYR A 1 168 ? -0.738 5.515 7.091 1.00 97.81 168 TYR A CA 1
ATOM 1324 C C . TYR A 1 168 ? -0.435 5.429 5.597 1.00 97.81 168 TYR A C 1
ATOM 1326 O O . TYR A 1 168 ? -0.507 4.354 4.994 1.00 97.81 168 TYR A O 1
ATOM 1334 N N . GLU A 1 169 ? -0.033 6.552 5.017 1.00 97.88 169 GLU A N 1
ATOM 1335 C CA . GLU A 1 169 ? 0.490 6.617 3.662 1.00 97.88 169 GLU A CA 1
ATOM 1336 C C . GLU A 1 169 ? 1.688 7.560 3.580 1.00 97.88 169 GLU A C 1
ATOM 1338 O O . GLU A 1 169 ? 1.670 8.672 4.117 1.00 97.88 169 GLU A O 1
ATOM 1343 N N . LYS A 1 170 ? 2.705 7.115 2.840 1.00 97.38 170 LYS A N 1
ATOM 1344 C CA . LYS A 1 170 ? 3.799 7.946 2.354 1.00 97.38 170 LYS A CA 1
ATOM 1345 C C . LYS A 1 170 ? 3.763 7.981 0.829 1.00 97.38 170 LYS A C 1
ATOM 1347 O O . LYS A 1 170 ? 3.944 6.947 0.188 1.00 97.38 170 LYS A O 1
ATOM 1352 N N . SER A 1 171 ? 3.527 9.160 0.259 1.00 96.81 171 SER A N 1
ATOM 1353 C CA . SER A 1 171 ? 3.302 9.370 -1.175 1.00 96.81 171 SER A CA 1
ATOM 1354 C C . SER A 1 171 ? 4.237 10.432 -1.753 1.00 96.81 171 SER A C 1
ATOM 1356 O O . SER A 1 171 ? 4.410 11.495 -1.158 1.00 96.81 171 SER A O 1
ATOM 1358 N N . PHE A 1 172 ? 4.799 10.173 -2.929 1.00 95.81 172 PHE A N 1
ATOM 1359 C CA . PHE A 1 172 ? 5.675 11.094 -3.642 1.00 95.81 172 PHE A CA 1
ATOM 1360 C C . PHE A 1 172 ? 4.868 12.174 -4.372 1.00 95.81 172 PHE A C 1
ATOM 1362 O O . PHE A 1 172 ? 3.956 11.878 -5.156 1.00 95.81 172 PHE A O 1
ATOM 1369 N N . ASP A 1 173 ? 5.235 13.423 -4.128 1.00 93.44 173 ASP A N 1
ATOM 1370 C CA . ASP A 1 173 ? 4.757 14.604 -4.828 1.00 93.44 173 ASP A CA 1
ATOM 1371 C C . ASP A 1 173 ? 5.701 14.921 -5.987 1.00 93.44 173 ASP A C 1
ATOM 1373 O O . ASP A 1 173 ? 6.893 15.145 -5.805 1.00 93.44 173 ASP A O 1
ATOM 1377 N N . SER A 1 174 ? 5.158 14.909 -7.201 1.00 90.56 174 SER A N 1
ATOM 1378 C CA . SER A 1 174 ? 5.933 15.171 -8.414 1.00 90.56 174 SER A CA 1
ATOM 1379 C C . SER A 1 174 ? 6.142 16.650 -8.684 1.00 90.56 174 SER A C 1
ATOM 1381 O O . SER A 1 174 ? 7.030 16.978 -9.457 1.00 90.56 174 SER A O 1
ATOM 1383 N N . GLU A 1 175 ? 5.304 17.519 -8.123 1.00 89.75 175 GLU A N 1
ATOM 1384 C CA . GLU A 1 175 ? 5.410 18.962 -8.331 1.00 89.75 175 GLU A CA 1
ATOM 1385 C C . GLU A 1 175 ? 6.526 19.539 -7.463 1.00 89.75 175 GLU A C 1
ATOM 1387 O O . GLU A 1 175 ? 7.333 20.329 -7.945 1.00 89.75 175 GLU A O 1
ATOM 1392 N N . ASN A 1 176 ? 6.597 19.089 -6.208 1.00 91.50 176 ASN A N 1
ATOM 1393 C CA . ASN A 1 176 ? 7.589 19.555 -5.237 1.00 91.50 176 ASN A CA 1
ATOM 1394 C C . ASN A 1 176 ? 8.814 18.632 -5.112 1.00 91.50 176 ASN A C 1
ATOM 1396 O O . ASN A 1 176 ? 9.764 18.979 -4.424 1.00 91.50 176 ASN A O 1
ATOM 1400 N N . GLU A 1 177 ? 8.805 17.462 -5.761 1.00 91.50 177 GLU A N 1
ATOM 1401 C CA . GLU A 1 177 ? 9.834 16.412 -5.636 1.00 91.50 177 GLU A CA 1
ATOM 1402 C C . GLU A 1 177 ? 10.070 15.924 -4.191 1.00 91.50 177 GLU A C 1
ATOM 1404 O O . GLU A 1 177 ? 11.149 15.446 -3.832 1.00 91.50 177 GLU A O 1
ATOM 1409 N N . GLU A 1 178 ? 9.031 15.982 -3.359 1.00 94.50 178 GLU A N 1
ATOM 1410 C CA . GLU A 1 178 ? 9.082 15.653 -1.934 1.00 94.50 178 GLU A CA 1
ATOM 1411 C C . GLU A 1 178 ? 8.191 14.459 -1.578 1.00 94.50 178 GLU A C 1
ATOM 1413 O O . GLU A 1 178 ? 7.303 14.039 -2.323 1.00 94.50 178 GLU A O 1
ATOM 1418 N N . TRP A 1 179 ? 8.428 13.884 -0.400 1.00 95.38 179 TRP A N 1
ATOM 1419 C CA . TRP A 1 179 ? 7.578 12.836 0.151 1.00 95.38 179 TRP A CA 1
ATOM 1420 C C . TRP A 1 179 ? 6.607 13.420 1.167 1.00 95.38 179 TRP A C 1
ATOM 1422 O O . TRP A 1 179 ? 7.017 13.959 2.191 1.00 95.38 179 TRP A O 1
ATOM 1432 N N . ASN A 1 180 ? 5.316 13.233 0.915 1.00 96.12 180 ASN A N 1
ATOM 1433 C CA . ASN A 1 180 ? 4.262 13.525 1.873 1.00 96.12 180 ASN A CA 1
ATOM 1434 C C . ASN A 1 180 ? 4.007 12.303 2.751 1.00 96.12 180 ASN A C 1
ATOM 1436 O O . ASN A 1 180 ? 3.881 11.193 2.240 1.00 96.12 180 ASN A O 1
ATOM 1440 N N . GLU A 1 181 ? 3.869 12.515 4.057 1.00 97.12 181 GLU A N 1
ATOM 1441 C CA . GLU A 1 181 ? 3.455 11.484 5.009 1.00 97.12 181 GLU A CA 1
ATOM 1442 C C . GLU A 1 181 ? 2.169 11.914 5.705 1.00 97.12 181 GLU A C 1
ATOM 1444 O O . GLU A 1 181 ? 2.054 13.036 6.206 1.00 97.12 181 GLU A O 1
ATOM 1449 N N . ARG A 1 182 ? 1.184 11.019 5.747 1.00 97.69 182 ARG A N 1
ATOM 1450 C CA . ARG A 1 182 ? -0.101 11.257 6.403 1.00 97.69 182 ARG A CA 1
ATOM 1451 C C . ARG A 1 182 ? -0.530 10.013 7.162 1.00 97.69 182 ARG A C 1
ATOM 1453 O O . ARG A 1 182 ? -0.365 8.892 6.695 1.00 97.69 182 ARG A O 1
ATOM 1460 N N . THR A 1 183 ? -1.099 10.233 8.342 1.00 97.19 183 THR A N 1
ATOM 1461 C CA . THR A 1 183 ? -1.815 9.205 9.104 1.00 97.19 183 THR A CA 1
ATOM 1462 C C . THR A 1 183 ? -3.202 9.731 9.400 1.00 97.19 183 THR A C 1
ATOM 1464 O O . THR A 1 183 ? -3.339 10.861 9.868 1.00 97.19 183 THR A O 1
ATOM 1467 N N . VAL A 1 184 ? -4.217 8.916 9.150 1.00 97.44 184 VAL A N 1
ATOM 1468 C CA . VAL A 1 184 ? -5.593 9.211 9.536 1.00 97.44 184 VAL A CA 1
ATOM 1469 C C . VAL A 1 184 ? -6.117 8.043 10.351 1.00 97.44 184 VAL A C 1
ATOM 1471 O O . VAL A 1 184 ? -6.013 6.890 9.930 1.00 97.44 184 VAL A O 1
ATOM 1474 N N . THR A 1 185 ? -6.685 8.352 11.515 1.00 95.69 185 THR A N 1
ATOM 1475 C CA . THR A 1 185 ? -7.362 7.376 12.366 1.00 95.69 185 THR A CA 1
ATOM 1476 C C . THR A 1 185 ? -8.850 7.688 12.432 1.00 95.69 185 THR A C 1
ATOM 1478 O O . THR A 1 185 ? -9.259 8.852 12.418 1.00 95.69 185 THR A O 1
ATOM 1481 N N . PHE A 1 186 ? -9.681 6.652 12.453 1.00 95.06 186 PHE A N 1
ATOM 1482 C CA . PHE A 1 186 ? -11.123 6.793 12.631 1.00 95.06 186 PHE A CA 1
ATOM 1483 C C . PHE A 1 186 ? -11.727 5.490 13.151 1.00 95.06 186 PHE A C 1
ATOM 1485 O O . PHE A 1 186 ? -11.136 4.428 13.004 1.00 95.06 186 PHE A O 1
ATOM 1492 N N . HIS A 1 187 ? -12.916 5.569 13.741 1.00 93.06 187 HIS A N 1
ATOM 1493 C CA . HIS A 1 187 ? -13.698 4.385 14.089 1.00 93.06 187 HIS A CA 1
ATOM 1494 C C . HIS A 1 187 ? -14.722 4.107 12.997 1.00 93.06 187 HIS A C 1
ATOM 1496 O O . HIS A 1 187 ? -15.337 5.038 12.462 1.00 93.06 187 HIS A O 1
ATOM 1502 N N . ILE A 1 188 ? -14.899 2.831 12.667 1.00 90.62 188 ILE A N 1
ATOM 1503 C CA . ILE A 1 188 ? -15.865 2.416 11.658 1.00 90.62 188 ILE A CA 1
ATOM 1504 C C . ILE A 1 188 ? -17.280 2.725 12.144 1.00 90.62 188 ILE A C 1
ATOM 1506 O O . ILE A 1 188 ? -17.690 2.339 13.233 1.00 90.62 188 ILE A O 1
ATOM 1510 N N . ASN A 1 189 ? -18.041 3.417 11.303 1.00 86.62 189 ASN A N 1
ATOM 1511 C CA . ASN A 1 189 ? -19.443 3.709 11.540 1.00 86.62 189 ASN A CA 1
ATOM 1512 C C . ASN A 1 189 ? -20.294 2.786 10.670 1.00 86.62 189 ASN A C 1
ATOM 1514 O O . ASN A 1 189 ? -20.615 3.092 9.519 1.00 86.62 189 ASN A O 1
ATOM 1518 N N . ARG A 1 190 ? -20.662 1.632 11.226 1.00 73.62 190 ARG A N 1
ATOM 1519 C CA . ARG A 1 190 ? -21.727 0.809 10.656 1.00 73.62 190 ARG A CA 1
ATOM 1520 C C . ARG A 1 190 ? -23.031 1.449 11.121 1.00 73.62 190 ARG A C 1
ATOM 1522 O O . ARG A 1 190 ? -23.453 1.179 12.239 1.00 73.62 190 ARG A O 1
ATOM 1529 N N . GLY A 1 191 ? -23.623 2.332 10.311 1.00 65.00 191 GLY A N 1
ATOM 1530 C CA . GLY A 1 191 ? -24.910 2.962 10.645 1.00 65.00 191 GLY A CA 1
ATOM 1531 C C . GLY A 1 191 ? -25.917 1.937 11.190 1.00 65.00 191 GLY A C 1
ATOM 1532 O O . GLY A 1 191 ? -25.833 0.767 10.814 1.00 65.00 191 GLY A O 1
ATOM 1533 N N . GLU A 1 192 ? -26.811 2.356 12.095 1.00 50.94 192 GLU A N 1
ATOM 1534 C CA . GLU A 1 192 ? -27.692 1.485 12.898 1.00 50.94 192 GLU A CA 1
ATOM 1535 C C . GLU A 1 192 ? -28.192 0.247 12.128 1.00 50.94 192 GLU A C 1
ATOM 1537 O O . GLU A 1 192 ? -29.119 0.311 11.319 1.00 50.94 192 GLU A O 1
ATOM 1542 N N . LYS A 1 193 ? -27.570 -0.914 12.371 1.00 49.41 193 LYS A N 1
ATOM 1543 C CA . LYS A 1 193 ? -28.095 -2.197 11.900 1.00 49.41 193 LYS A CA 1
ATOM 1544 C C . LYS A 1 193 ? -29.118 -2.696 12.913 1.00 49.41 193 LYS A C 1
ATOM 1546 O O . LYS A 1 193 ? -28.805 -2.864 14.088 1.00 49.41 193 LYS A O 1
ATOM 1551 N N . SER A 1 194 ? -30.334 -2.951 12.432 1.00 41.69 194 SER A N 1
ATOM 1552 C CA . SER A 1 194 ? -31.428 -3.587 13.170 1.00 41.69 194 SER A CA 1
ATOM 1553 C C . SER A 1 194 ? -30.949 -4.812 13.952 1.00 41.69 194 SER A C 1
ATOM 1555 O O . SER A 1 194 ? -30.339 -5.700 13.355 1.00 41.69 194 SER A O 1
ATOM 1557 N N . ASN A 1 195 ? -31.278 -4.847 15.248 1.00 38.78 195 ASN A N 1
ATOM 1558 C CA . ASN A 1 195 ? -31.144 -5.952 16.203 1.00 38.78 195 ASN A CA 1
ATOM 1559 C C . ASN A 1 195 ? -30.886 -7.326 15.564 1.00 38.78 195 ASN A C 1
ATOM 1561 O O . ASN A 1 195 ? -31.819 -8.083 15.301 1.00 38.78 195 ASN A O 1
ATOM 1565 N N . ASN A 1 196 ? -29.618 -7.672 15.361 1.00 43.16 196 ASN A N 1
ATOM 1566 C CA . ASN A 1 196 ? -29.219 -9.065 15.266 1.00 43.16 196 ASN A CA 1
ATOM 1567 C C . ASN A 1 196 ? -27.830 -9.217 15.886 1.00 43.16 196 ASN A C 1
ATOM 1569 O O . ASN A 1 196 ? -26.888 -8.519 15.518 1.00 43.16 196 ASN A O 1
ATOM 1573 N N . SER A 1 197 ? -27.751 -10.089 16.884 1.00 41.69 197 SER A N 1
ATOM 1574 C CA . SER A 1 197 ? -26.655 -10.268 17.838 1.00 41.69 197 SER A CA 1
ATOM 1575 C C . SER A 1 197 ? -25.446 -11.009 17.256 1.00 41.69 197 SER A C 1
ATOM 1577 O O . SER A 1 197 ? -24.927 -11.927 17.887 1.00 41.69 197 SER A O 1
ATOM 1579 N N . ASP A 1 198 ? -25.011 -10.651 16.050 1.00 40.78 198 ASP A N 1
ATOM 1580 C CA . ASP A 1 198 ? -23.784 -11.189 15.460 1.00 40.78 198 ASP A CA 1
ATOM 1581 C C . ASP A 1 198 ? -22.658 -10.164 15.652 1.00 40.78 198 ASP A C 1
ATOM 1583 O O . ASP A 1 198 ? -22.476 -9.234 14.868 1.00 40.78 198 ASP A O 1
ATOM 1587 N N . THR A 1 199 ? -21.942 -10.293 16.770 1.00 40.75 199 THR A N 1
ATOM 1588 C CA . THR A 1 199 ? -20.832 -9.425 17.196 1.00 40.75 199 THR A CA 1
ATOM 1589 C C . THR A 1 199 ? -19.508 -9.732 16.481 1.00 40.75 199 THR A C 1
ATOM 1591 O O . THR A 1 199 ? -18.450 -9.280 16.919 1.00 40.75 199 THR A O 1
ATOM 1594 N N . SER A 1 200 ? -19.523 -10.477 15.367 1.00 44.34 200 SER A N 1
ATOM 1595 C CA . SER A 1 200 ? -18.322 -10.671 14.548 1.00 44.34 200 SER A CA 1
ATOM 1596 C C . SER A 1 200 ? -18.110 -9.492 13.588 1.00 44.34 200 SER A C 1
ATOM 1598 O O . SER A 1 200 ? -18.836 -9.306 12.606 1.00 44.34 200 SER A O 1
ATOM 1600 N N . ALA A 1 201 ? -17.080 -8.681 13.847 1.00 46.62 201 ALA A N 1
ATOM 1601 C CA . ALA A 1 201 ? -16.641 -7.630 12.934 1.00 46.62 201 ALA A CA 1
ATOM 1602 C C . ALA A 1 201 ? -16.118 -8.265 11.632 1.00 46.62 201 ALA A C 1
ATOM 1604 O O . ALA A 1 201 ? -14.959 -8.654 11.504 1.00 46.62 201 ALA A O 1
ATOM 1605 N N . THR A 1 202 ? -17.001 -8.416 10.644 1.00 49.00 202 THR A N 1
ATOM 1606 C CA . THR A 1 202 ? -16.620 -8.870 9.304 1.00 49.00 202 THR A CA 1
ATOM 1607 C C . THR A 1 202 ? -16.216 -7.650 8.475 1.00 49.00 202 THR A C 1
ATOM 1609 O O . THR A 1 202 ? -17.019 -6.730 8.272 1.00 49.00 202 THR A O 1
ATOM 1612 N N . PHE A 1 203 ? -14.971 -7.631 7.994 1.00 58.06 203 PHE A N 1
ATOM 1613 C CA . PHE A 1 203 ? -14.484 -6.638 7.037 1.00 58.06 203 PHE A CA 1
ATOM 1614 C C . PHE A 1 203 ? -14.515 -7.228 5.628 1.00 58.06 203 PHE A C 1
ATOM 1616 O O . PHE A 1 203 ? -14.287 -8.421 5.417 1.00 58.06 203 PHE A O 1
ATOM 1623 N N . THR A 1 204 ? -14.845 -6.390 4.647 1.00 56.12 204 THR A N 1
ATOM 1624 C CA . THR A 1 204 ? -14.815 -6.775 3.233 1.00 56.12 204 THR A CA 1
ATOM 1625 C C . THR A 1 204 ? -13.707 -5.986 2.564 1.00 56.12 204 THR A C 1
ATOM 1627 O O . THR A 1 204 ? -13.812 -4.765 2.449 1.00 56.12 204 THR A O 1
ATOM 1630 N N . ALA A 1 205 ? -12.654 -6.685 2.141 1.00 67.19 205 ALA A N 1
ATOM 1631 C CA . ALA A 1 205 ? -11.605 -6.122 1.311 1.00 67.19 205 ALA A CA 1
ATOM 1632 C C . ALA A 1 205 ? -11.816 -6.574 -0.139 1.00 67.19 205 ALA A C 1
ATOM 1634 O O . ALA A 1 205 ? -12.043 -7.751 -0.422 1.00 67.19 205 ALA A O 1
ATOM 1635 N N . LEU A 1 206 ? -11.761 -5.636 -1.074 1.00 58.59 206 LEU A N 1
ATOM 1636 C CA . LEU A 1 206 ? -11.934 -5.897 -2.493 1.00 58.59 206 LEU A CA 1
ATOM 1637 C C . LEU A 1 206 ? -10.613 -5.684 -3.224 1.00 58.59 206 LEU A C 1
ATOM 1639 O O . LEU A 1 206 ? -10.166 -4.548 -3.363 1.00 58.59 206 LEU A O 1
ATOM 1643 N N . ALA A 1 207 ? -10.017 -6.767 -3.716 1.00 67.81 207 ALA A N 1
ATOM 1644 C CA . ALA A 1 207 ? -8.890 -6.705 -4.630 1.00 67.81 207 ALA A CA 1
ATOM 1645 C C . ALA A 1 207 ? -9.423 -6.569 -6.061 1.00 67.81 207 ALA A C 1
ATOM 1647 O O . ALA A 1 207 ? -10.114 -7.454 -6.572 1.00 67.81 207 ALA A O 1
ATOM 1648 N N . VAL A 1 208 ? -9.102 -5.464 -6.720 1.00 54.53 208 VAL A N 1
ATOM 1649 C CA . VAL A 1 208 ? -9.541 -5.172 -8.083 1.00 54.53 208 VAL A CA 1
ATOM 1650 C C . VAL A 1 208 ? -8.352 -5.337 -9.028 1.00 54.53 208 VAL A C 1
ATOM 1652 O O . VAL A 1 208 ? -7.352 -4.627 -8.926 1.00 54.53 208 VAL A O 1
ATOM 1655 N N . GLY A 1 209 ? -8.425 -6.315 -9.927 1.00 51.66 209 GLY A N 1
ATOM 1656 C CA . GLY A 1 209 ? -7.474 -6.503 -11.021 1.00 51.66 209 GLY A CA 1
ATOM 1657 C C . GLY A 1 209 ? -8.064 -6.022 -12.345 1.00 51.66 209 GLY A C 1
ATOM 1658 O O . GLY A 1 209 ? -9.261 -6.173 -12.591 1.00 51.66 209 GLY A O 1
ATOM 1659 N N . PHE A 1 210 ? -7.223 -5.473 -13.219 1.00 42.53 210 PHE A N 1
ATOM 1660 C CA . PHE A 1 210 ? -7.619 -5.062 -14.565 1.00 42.53 210 PHE A CA 1
ATOM 1661 C C . PHE A 1 210 ? -6.982 -5.981 -15.608 1.00 42.53 210 PHE A C 1
ATOM 1663 O O . PHE A 1 210 ? -5.760 -6.027 -15.737 1.00 42.53 210 PHE A O 1
ATOM 1670 N N . ALA A 1 211 ? -7.805 -6.690 -16.382 1.00 39.62 211 ALA A N 1
ATOM 1671 C CA . ALA A 1 211 ? -7.347 -7.380 -17.583 1.00 39.62 211 ALA A CA 1
ATOM 1672 C C . ALA A 1 211 ? -7.573 -6.469 -18.799 1.00 39.62 211 ALA A C 1
ATOM 1674 O O . ALA A 1 211 ? -8.711 -6.090 -19.092 1.00 39.62 211 ALA A O 1
ATOM 1675 N N . ASN A 1 212 ? -6.494 -6.117 -19.504 1.00 34.72 212 ASN A N 1
ATOM 1676 C CA . ASN A 1 212 ? -6.596 -5.455 -20.802 1.00 34.72 212 ASN A CA 1
ATOM 1677 C C . ASN A 1 212 ? -7.028 -6.496 -21.836 1.00 34.72 212 ASN A C 1
ATOM 1679 O O . ASN A 1 212 ? -6.250 -7.388 -22.171 1.00 34.72 212 ASN A O 1
ATOM 1683 N N . SER A 1 213 ? -8.240 -6.378 -22.378 1.00 31.19 213 SER A N 1
ATOM 1684 C CA . SER A 1 213 ? -8.610 -7.169 -23.548 1.00 31.19 213 SER A CA 1
ATOM 1685 C C . SER A 1 213 ? -7.892 -6.616 -24.779 1.00 31.19 213 SER A C 1
ATOM 1687 O O . SER A 1 213 ? -8.208 -5.520 -25.228 1.00 31.19 213 SER A O 1
ATOM 1689 N N . SER A 1 214 ? -6.955 -7.404 -25.310 1.00 35.94 214 SER A N 1
ATOM 1690 C CA . SER A 1 214 ? -6.412 -7.355 -26.679 1.00 35.94 214 SER A CA 1
ATOM 1691 C C . SER A 1 214 ? -5.847 -6.020 -27.193 1.00 35.94 214 SER A C 1
ATOM 1693 O O . SER A 1 214 ? -6.591 -5.145 -27.610 1.00 35.94 214 SER A O 1
ATOM 1695 N N . GLY A 1 215 ? -4.515 -5.964 -27.311 1.00 35.53 215 GLY A N 1
ATOM 1696 C CA . GLY A 1 215 ? -3.784 -5.561 -28.526 1.00 35.53 215 GLY A CA 1
ATOM 1697 C C . GLY A 1 215 ? -3.924 -4.155 -29.118 1.00 35.53 215 GLY A C 1
ATOM 1698 O O . GLY A 1 215 ? -3.175 -3.871 -30.047 1.00 35.53 215 GLY A O 1
ATOM 1699 N N . ASP A 1 216 ? -4.810 -3.290 -28.629 1.00 29.89 216 ASP A N 1
ATOM 1700 C CA . ASP A 1 216 ? -5.063 -1.995 -29.260 1.00 29.89 216 ASP A CA 1
ATOM 1701 C C . ASP A 1 216 ? -4.639 -0.834 -28.350 1.00 29.89 216 ASP A C 1
ATOM 1703 O O . ASP A 1 216 ? -5.111 -0.687 -27.224 1.00 29.89 216 ASP A O 1
ATOM 1707 N N . ASN A 1 217 ? -3.709 -0.011 -28.840 1.00 35.28 217 ASN A N 1
ATOM 1708 C CA . ASN A 1 217 ? -3.136 1.153 -28.146 1.00 35.28 217 ASN A CA 1
ATOM 1709 C C . ASN A 1 217 ? -4.072 2.380 -28.204 1.00 35.28 217 ASN A C 1
ATOM 1711 O O . ASN A 1 217 ? -3.615 3.522 -28.276 1.00 35.28 217 ASN A O 1
ATOM 1715 N N . THR A 1 218 ? -5.388 2.168 -28.191 1.00 28.78 218 THR A N 1
ATOM 1716 C CA . THR A 1 218 ? -6.378 3.249 -28.180 1.00 28.78 218 THR A CA 1
ATOM 1717 C C . THR A 1 218 ? -6.836 3.539 -26.741 1.00 28.78 218 THR A C 1
ATOM 1719 O O . THR A 1 218 ? -7.079 2.603 -25.978 1.00 28.78 218 THR A O 1
ATOM 1722 N N . PRO A 1 219 ? -6.979 4.814 -26.310 1.00 31.69 219 PRO A N 1
ATOM 1723 C CA . PRO A 1 219 ? -7.228 5.164 -24.902 1.00 31.69 219 PRO A CA 1
ATOM 1724 C C . PRO A 1 219 ? -8.639 4.828 -24.386 1.00 31.69 219 PRO A C 1
ATOM 1726 O O . PRO A 1 219 ? -9.044 5.335 -23.342 1.00 31.69 219 PRO A O 1
ATOM 1729 N N . SER A 1 220 ? -9.425 4.023 -25.102 1.00 37.78 220 SER A N 1
ATOM 1730 C CA . SER A 1 220 ? -10.838 3.812 -24.788 1.00 37.78 220 SER A CA 1
ATOM 1731 C C . SER A 1 220 ? -11.335 2.416 -25.167 1.00 37.78 220 SER A C 1
ATOM 1733 O O . SER A 1 220 ? -12.191 2.286 -26.038 1.00 37.78 220 SER A O 1
ATOM 1735 N N . THR A 1 221 ? -10.864 1.359 -24.500 1.00 29.12 221 THR A N 1
ATOM 1736 C CA . THR A 1 221 ? -11.552 0.062 -24.617 1.00 29.12 221 THR A CA 1
ATOM 1737 C C . THR A 1 221 ? -11.549 -0.721 -23.304 1.00 29.12 221 THR A C 1
ATOM 1739 O O . THR A 1 221 ? -10.535 -1.248 -22.864 1.00 29.12 221 THR A O 1
ATOM 1742 N N . SER A 1 222 ? -12.728 -0.756 -22.677 1.00 29.28 222 SER A N 1
ATOM 1743 C CA . SER A 1 222 ? -13.264 -1.829 -21.826 1.00 29.28 222 SER A CA 1
ATOM 1744 C C . SER A 1 222 ? -12.271 -2.577 -20.924 1.00 29.28 222 SER A C 1
ATOM 1746 O O . SER A 1 222 ? -11.942 -3.737 -21.163 1.00 29.28 222 SER A O 1
ATOM 1748 N N . ALA A 1 223 ? -11.877 -1.953 -19.814 1.00 29.56 223 ALA A N 1
ATOM 1749 C CA . ALA A 1 223 ? -11.278 -2.660 -18.687 1.00 29.56 223 ALA A CA 1
ATOM 1750 C C . ALA A 1 223 ? -12.215 -3.789 -18.210 1.00 29.56 223 ALA A C 1
ATOM 1752 O O . ALA A 1 223 ? -13.294 -3.529 -17.672 1.00 29.56 223 ALA A O 1
ATOM 1753 N N . ARG A 1 224 ? -11.816 -5.055 -18.387 1.00 29.39 224 ARG A N 1
ATOM 1754 C CA . ARG A 1 224 ? -12.485 -6.173 -17.712 1.00 29.39 224 ARG A CA 1
ATOM 1755 C C . ARG A 1 224 ? -11.994 -6.196 -16.271 1.00 29.39 224 ARG A C 1
ATOM 1757 O O . ARG A 1 224 ? -10.828 -6.489 -16.007 1.00 29.39 224 ARG A O 1
ATOM 1764 N N . VAL A 1 225 ? -12.888 -5.849 -15.352 1.00 29.42 225 VAL A N 1
ATOM 1765 C CA . VAL A 1 225 ? -12.623 -5.871 -13.915 1.00 29.42 225 VAL A CA 1
ATOM 1766 C C . VAL A 1 225 ? -12.630 -7.329 -13.451 1.00 29.42 225 VAL A C 1
ATOM 1768 O O . VAL A 1 225 ? -13.678 -7.971 -13.402 1.00 29.42 225 VAL A O 1
ATOM 1771 N N . ALA A 1 226 ? -11.454 -7.873 -13.149 1.00 31.83 226 ALA A N 1
ATOM 1772 C CA . ALA A 1 226 ? -11.327 -9.119 -12.411 1.00 31.83 226 ALA A CA 1
ATOM 1773 C C . ALA A 1 226 ? -11.380 -8.771 -10.921 1.00 31.83 226 ALA A C 1
ATOM 1775 O O . ALA A 1 226 ? -10.388 -8.365 -10.319 1.00 31.83 226 ALA A O 1
ATOM 1776 N N . THR A 1 227 ? -12.571 -8.868 -10.345 1.00 33.38 227 THR A N 1
ATOM 1777 C CA . THR A 1 227 ? -12.807 -8.563 -8.935 1.00 33.38 227 THR A CA 1
ATOM 1778 C C . THR A 1 227 ? -12.591 -9.815 -8.091 1.00 33.38 227 THR A C 1
ATOM 1780 O O . THR A 1 227 ? -13.329 -10.789 -8.237 1.00 33.38 227 THR A O 1
ATOM 1783 N N . THR A 1 228 ? -11.621 -9.786 -7.179 1.00 36.19 228 THR A N 1
ATOM 1784 C CA . THR A 1 228 ? -11.461 -10.804 -6.135 1.00 36.19 228 THR A CA 1
ATOM 1785 C C . THR A 1 228 ? -11.897 -10.198 -4.807 1.00 36.19 228 THR A C 1
ATOM 1787 O O . THR A 1 228 ? -11.271 -9.273 -4.293 1.00 36.19 228 THR A O 1
ATOM 1790 N N . VAL A 1 229 ? -12.982 -10.715 -4.233 1.00 33.75 229 VAL A N 1
ATOM 1791 C CA . VAL A 1 229 ? -13.401 -10.352 -2.875 1.00 33.75 229 VAL A CA 1
ATOM 1792 C C . VAL A 1 229 ? -12.538 -11.145 -1.894 1.00 33.75 229 VAL A C 1
ATOM 1794 O O . VAL A 1 229 ? -12.603 -12.372 -1.865 1.00 33.75 229 VAL A O 1
ATOM 1797 N N . LEU A 1 230 ? -11.727 -10.454 -1.097 1.00 40.12 230 LEU A N 1
ATOM 1798 C CA . LEU A 1 230 ? -11.050 -11.022 0.063 1.00 40.12 230 LEU A CA 1
ATOM 1799 C C . LEU A 1 230 ? -11.892 -10.700 1.298 1.00 40.12 230 LEU A C 1
ATOM 1801 O O . LEU A 1 230 ? -11.871 -9.591 1.832 1.00 40.12 230 LEU A O 1
ATOM 1805 N N . THR A 1 231 ? -12.657 -11.678 1.770 1.00 32.75 231 THR A N 1
ATOM 1806 C CA . THR A 1 231 ? -13.288 -11.574 3.087 1.00 32.75 231 THR A CA 1
ATOM 1807 C C . THR A 1 231 ? -12.268 -12.006 4.133 1.00 32.75 231 THR A C 1
ATOM 1809 O O . THR A 1 231 ? -12.031 -13.198 4.318 1.00 32.75 231 THR A O 1
ATOM 1812 N N . ALA A 1 232 ? -11.650 -11.041 4.810 1.00 39.84 232 ALA A N 1
ATOM 1813 C CA . ALA A 1 232 ? -10.872 -11.306 6.012 1.00 39.84 232 ALA A CA 1
ATOM 1814 C C . ALA A 1 232 ? -11.817 -11.205 7.217 1.00 39.84 232 ALA A C 1
ATOM 1816 O O . ALA A 1 232 ? -12.345 -10.135 7.522 1.00 39.84 232 ALA A O 1
ATOM 1817 N N . ARG A 1 233 ? -12.072 -12.333 7.885 1.00 35.38 233 ARG A N 1
ATOM 1818 C CA . ARG A 1 233 ? -12.723 -12.336 9.197 1.00 35.38 233 ARG A CA 1
ATOM 1819 C C . ARG A 1 233 ? -11.642 -12.189 10.260 1.00 35.38 233 ARG A C 1
ATOM 1821 O O . ARG A 1 233 ? -10.763 -13.043 10.335 1.00 35.38 233 ARG A O 1
ATOM 1828 N N . ALA A 1 234 ? -11.737 -11.153 11.091 1.00 37.31 234 ALA A N 1
ATOM 1829 C CA . ALA A 1 234 ? -11.164 -11.235 12.426 1.00 37.31 234 ALA A CA 1
ATOM 1830 C C . ALA A 1 234 ? -11.956 -12.336 13.149 1.00 37.31 234 ALA A C 1
ATOM 1832 O O . ALA A 1 234 ? -13.161 -12.202 13.372 1.00 37.31 234 ALA A O 1
ATOM 1833 N N . LEU A 1 235 ? -11.335 -13.497 13.354 1.00 25.50 235 LEU A N 1
ATOM 1834 C CA . LEU A 1 235 ? -11.966 -14.604 14.062 1.00 25.50 235 LEU A CA 1
ATOM 1835 C C . LEU A 1 235 ? -11.957 -14.265 15.553 1.00 25.50 235 LEU A C 1
ATOM 1837 O O . LEU A 1 235 ? -10.930 -14.413 16.203 1.00 25.50 235 LEU A O 1
ATOM 1841 N N . ASN A 1 236 ? -13.103 -13.835 16.081 1.00 27.81 236 ASN A N 1
ATOM 1842 C CA . ASN A 1 236 ? -13.384 -13.948 17.509 1.00 27.81 236 ASN A CA 1
ATOM 1843 C C . ASN A 1 236 ? -13.753 -15.417 17.775 1.00 27.81 236 ASN A C 1
ATOM 1845 O O . ASN A 1 236 ? -14.734 -15.899 17.199 1.00 27.81 236 ASN A O 1
ATOM 1849 N N . MET A 1 237 ? -12.979 -16.126 18.600 1.00 31.56 237 MET A N 1
ATOM 1850 C CA . MET A 1 237 ? -13.408 -17.384 19.230 1.00 31.56 237 MET A CA 1
ATOM 1851 C C . MET A 1 237 ? -13.540 -17.176 20.730 1.00 31.56 237 MET A C 1
ATOM 1853 O O . MET A 1 237 ? -12.624 -16.552 21.305 1.00 31.56 237 MET A O 1
#

Sequence (237 aa):
MADPSTLPFFLLLNRDEYHTRPTEPLAWWNGDEILGGKDGLAGGTWLACARDGKIAFLTNVRELTSLPQSKTRGDLPLRFLKAQRLGDNLKELLNTYNDGELPPKEIVEKLMTNTIKDDYSLLPGLYPREKEYHLSSIFVDVVSPLGRYGTRSTSALAVKSNEEVSFYEKSFDSENEEWNERTVTFHINRGEKSNNSDTSATFTALAVGFANSSGDNTPSTSARVATTVLTARALNM

pLDDT: mean 75.34, std 22.26, range [25.5, 98.19]

Foldseek 3Di:
DDDPLFFWDKDKDFDWFFLQFAKAAFDQDPVSFWTAIAGPPPGHGQWIAGLQQAIEHEDPDEPLDDPVDDDDPVCVCVLQVLNVQLVVVVVVVVVVCPNHDDAQVNSCVRRQQWPDFDDLVSFPPSDDSVVSRQVSTSWHWDQDPVHIITRQKIWMWTAGLQQKIKIWMWGAGSVVRDIDIDIDIDHRPPDDDPDDPPSWPKHKYKYWYWYDPDDDPDPDDDTDTPIDIDTDTSDDD

InterPro domains:
  IPR008551 Transport and Golgi organisation protein 2 [PF05742] (6-89)
  IPR008551 Transport and Golgi organisation protein 2 [PTHR17985] (6-82)

Secondary structure (DSSP, 8-state):
---GGGPPEEEEEEEEEETTS-EEEEEEETTTTEEEEEETTTS--SEEEETTSEEEEEE--------TT---GGGHHHH-HHHHHHHHHHHHHHHHTTTS---HHHHIIIIIT--PPPPTTS--SSS-HHHHHHH-SSS-EEEETTEEEEEEEEEEEEE-TTSEEEEEEEEEETTTTEEEEEEEEEE-------S------EEEEEEEEEEE-SS---S-S-EEEEEEEEEEE----

Radius of gyration: 18.98 Å; chains: 1; bounding box: 51×44×53 Å

Organism: Cannabis sativa (NCBI:txid3483)